Protein AF-A0A8H3R2I7-F1 (afdb_monomer)

pLDDT: mean 84.75, std 11.62, range [50.53, 98.56]

Solvent-accessible surface area (backbone atoms only — not comparable to full-atom values): 13890 Å² total; per-residue (Å²): 136,68,70,74,56,56,56,55,50,50,52,53,50,50,54,52,49,50,50,52,50,50,54,47,52,52,45,55,50,50,50,53,51,50,53,49,53,53,49,52,50,53,53,50,53,51,52,53,52,50,52,53,52,52,56,50,50,55,50,50,52,55,47,51,57,49,48,55,51,52,54,51,53,51,52,52,51,51,51,52,52,52,50,52,52,52,53,51,51,54,51,51,53,52,49,54,50,53,53,51,55,49,55,51,52,54,51,52,51,53,51,54,53,50,54,52,51,53,53,50,50,53,51,51,50,52,51,48,54,51,52,52,52,51,50,52,50,49,50,53,50,32,44,59,47,37,37,50,52,54,57,47,24,77,76,62,40,55,70,51,57,50,50,56,48,53,40,62,76,77,46,62,67,68,65,45,33,53,53,44,26,62,75,32,49,94,54,72,43,50,42,70,42,48,42,66,54,54,72,44,61,62,60,94,85,62,75,56,85,73,47,76,72,74,48,67,64,56,51,48,54,46,63,74,69,49,86,65,54,81,89,51,54,78,49,54,66,43,49,54,38,51,48,53,43,49,46,53,61,63,70,74,109

Radius of gyration: 71.9 Å; Cα contacts (8 Å, |Δi|>4): 85; chains: 1; bounding box: 115×46×206 Å

Sequence (253 aa):
MTNNRKERRKQRRKQKNERKSEEKKEREVAESLVDQVRTDIIELQTVIGNQNTEQTNQLFEKIIDKLNRIEEEIKDLKLENNKLRVEYNELKIKYNKLQSDHDELKLDHNVLKLEHNEMKLKFDEMKFVKSEREKEVNRKCRDFVGRFLFKLSRKLNYQVICMLSEEYEYGNRQEVKNKIEAKLGFVKMKAYEFKQISDFRLTSNDYSHDIKNQSAYDALIMIDNMDFPKEMAHLKAPFTKVLKALQIWDTEN

Organism: NCBI:txid94130

Secondary structure (DSSP, 8-state):
--HHHHHHHHHHHHHHHHHHHHHHHHHHHHHHHHHHHHHHHHHHHHHHHHHHHHHHHHHHHHHHHHHHHHHHHHHHHHHHHHHHHHHHHHHHHHHHHHHHHHHHHHHHHHHHHHHHHHHHHHHHHHHHHHHHHHHHHHHHHHHHHHHHHHHHHHHH-HHHHHHHHHHHHHS-HHHHHHHHHHHTGGGT--HHHHHHHHTTPPPTT---GGGG---HHHHHHHHHH----GGGGGGHHHHHHHHHHHHHHHHT-

Foldseek 3Di:
DPPVVVVVVVVVVVVVVVVVVVVVVVVVVVVVVVVVVVVVVVVVVVVVVVVVVVVVVVVVVVVVVVVVVVVVVVVVVVVVVVVVVVVVVVVVVVVVVVVVVVVVVVVVVVVVVVVVVVVVVVVVVVVVVVVVLVVVLLVLLLLLLQLLLVVVCVVQNNVRLVCLLVCCVPHDPPVSQVVVCVSCVVLNDGSVLSNVSSVSDDDPPPNDPVSHDQDLVNLVVCLVPRPDDPVCPVNSVSSVSSSVVRNVVVVVD

Structure (mmCIF, N/CA/C/O backbone):
data_AF-A0A8H3R2I7-F1
#
_entry.id   AF-A0A8H3R2I7-F1
#
loop_
_atom_site.group_PDB
_atom_site.id
_atom_site.type_symbol
_atom_site.label_atom_id
_atom_site.label_alt_id
_atom_site.label_comp_id
_atom_site.label_asym_id
_atom_site.label_entity_id
_atom_site.label_seq_id
_atom_site.pdbx_PDB_ins_code
_atom_site.Cartn_x
_atom_site.Cartn_y
_atom_site.Cartn_z
_atom_site.occupancy
_atom_site.B_iso_or_equiv
_atom_site.auth_seq_id
_atom_site.auth_comp_id
_atom_site.auth_asym_id
_atom_site.auth_atom_id
_atom_site.pdbx_PDB_model_num
ATOM 1 N N . MET A 1 1 ? -60.563 -31.221 148.255 1.00 51.16 1 MET A N 1
ATOM 2 C CA . MET A 1 1 ? -60.079 -31.355 146.852 1.00 51.16 1 MET A CA 1
ATOM 3 C C . MET A 1 1 ? -60.577 -30.258 145.879 1.00 51.16 1 MET A C 1
ATOM 5 O O . MET A 1 1 ? -60.372 -30.377 144.675 1.00 51.16 1 MET A O 1
ATOM 9 N N . THR A 1 2 ? -61.181 -29.153 146.336 1.00 52.09 2 THR A N 1
ATOM 10 C CA . THR A 1 2 ? -61.901 -28.188 145.466 1.00 52.09 2 THR A CA 1
ATOM 11 C C . THR A 1 2 ? -61.157 -26.877 145.156 1.00 52.09 2 THR A C 1
ATOM 13 O O . THR A 1 2 ? -61.433 -26.274 144.120 1.00 52.09 2 THR A O 1
ATOM 16 N N . ASN A 1 3 ? -60.172 -26.460 145.967 1.00 53.25 3 ASN A N 1
ATOM 17 C CA . ASN A 1 3 ? -59.492 -25.158 145.809 1.00 53.25 3 ASN A CA 1
ATOM 18 C C . ASN A 1 3 ? -58.406 -25.146 144.706 1.00 53.25 3 ASN A C 1
ATOM 20 O O . ASN A 1 3 ? -58.313 -24.209 143.918 1.00 53.25 3 ASN A O 1
ATOM 24 N N . ASN A 1 4 ? -57.689 -26.262 144.530 1.00 55.38 4 ASN A N 1
ATOM 25 C CA . ASN A 1 4 ? -56.628 -26.441 143.521 1.00 55.38 4 ASN A CA 1
ATOM 26 C C . ASN A 1 4 ? -57.171 -26.472 142.061 1.00 55.38 4 ASN A C 1
ATOM 28 O O . ASN A 1 4 ? -56.458 -26.238 141.086 1.00 55.38 4 ASN A O 1
ATOM 32 N N . ARG A 1 5 ? -58.482 -26.712 141.878 1.00 56.97 5 ARG A N 1
ATOM 33 C CA . ARG A 1 5 ? -59.148 -26.705 140.556 1.00 56.97 5 ARG A CA 1
ATOM 34 C C . ARG A 1 5 ? -59.467 -25.299 140.035 1.00 56.97 5 ARG A C 1
ATOM 36 O O . ARG A 1 5 ? -59.504 -25.115 138.817 1.00 56.97 5 ARG A O 1
ATOM 43 N N . LYS A 1 6 ? -59.730 -24.318 140.909 1.00 61.34 6 LYS A N 1
ATOM 44 C CA . LYS A 1 6 ? -60.103 -22.950 140.495 1.00 61.34 6 LYS A CA 1
ATOM 45 C C . LYS A 1 6 ? -58.885 -22.129 140.058 1.00 61.34 6 LYS A C 1
ATOM 47 O O . LYS A 1 6 ? -58.970 -21.463 139.027 1.00 61.34 6 LYS A O 1
ATOM 52 N N . GLU A 1 7 ? -57.753 -22.240 140.753 1.00 60.94 7 GLU A N 1
ATOM 53 C CA . GLU A 1 7 ? -56.495 -21.597 140.335 1.00 60.94 7 GLU A CA 1
ATOM 54 C C . GLU A 1 7 ? -55.973 -22.146 139.008 1.00 60.94 7 GLU A C 1
ATOM 56 O O . GLU A 1 7 ? -55.772 -21.375 138.071 1.00 60.94 7 GLU A O 1
ATOM 61 N N . ARG A 1 8 ? -55.895 -23.478 138.857 1.00 63.66 8 ARG A N 1
ATOM 62 C CA . ARG A 1 8 ? -55.512 -24.112 137.582 1.00 63.66 8 ARG A CA 1
ATOM 63 C C . ARG A 1 8 ? -56.402 -23.674 136.416 1.00 63.66 8 ARG A C 1
ATOM 65 O O . ARG A 1 8 ? -55.925 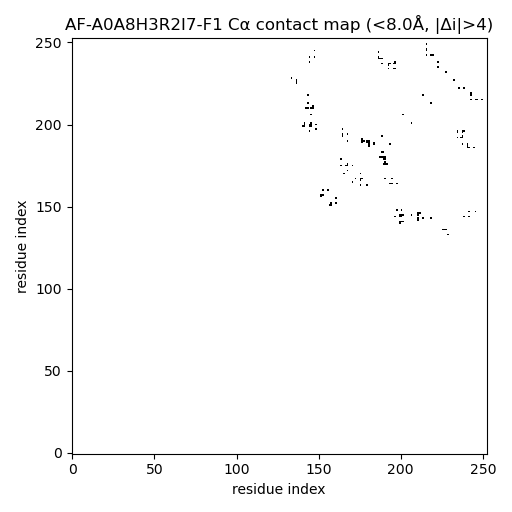-23.546 135.292 1.00 63.66 8 ARG A O 1
ATOM 72 N N . ARG A 1 9 ? -57.695 -23.415 136.656 1.00 67.31 9 ARG A N 1
ATOM 73 C CA . ARG A 1 9 ? -58.616 -22.869 135.640 1.00 67.31 9 ARG A CA 1
ATOM 74 C C . ARG A 1 9 ? -58.320 -21.406 135.296 1.00 67.31 9 ARG A C 1
ATOM 76 O O . ARG A 1 9 ? -58.408 -21.061 134.121 1.00 67.31 9 ARG A O 1
ATOM 83 N N . LYS A 1 10 ? -57.967 -20.557 136.268 1.00 71.50 10 LYS A N 1
ATOM 84 C CA . LYS A 1 10 ? -57.562 -19.160 136.016 1.00 71.50 10 LYS A CA 1
ATOM 85 C C . LYS A 1 10 ? -56.225 -19.081 135.273 1.00 71.50 10 LYS A C 1
ATOM 87 O O . LYS A 1 10 ? -56.151 -18.380 134.271 1.00 71.50 10 LYS A O 1
ATOM 92 N N . GLN A 1 11 ? -55.224 -19.860 135.683 1.00 71.06 11 GLN A N 1
ATOM 93 C CA . GLN A 1 11 ? -53.923 -19.936 135.005 1.00 71.06 11 GLN A CA 1
ATOM 94 C C . GLN A 1 11 ? -54.054 -20.457 133.570 1.00 71.06 11 GLN A C 1
ATOM 96 O O . GLN A 1 11 ? -53.534 -19.837 132.650 1.00 71.06 11 GLN A O 1
ATOM 101 N N . ARG A 1 12 ? -54.853 -21.513 133.344 1.00 71.88 12 ARG A N 1
ATOM 102 C CA . ARG A 1 12 ? -55.164 -22.004 131.988 1.00 71.88 12 ARG A CA 1
ATOM 103 C C . ARG A 1 12 ? -55.886 -20.969 131.128 1.00 71.88 12 ARG A C 1
ATOM 105 O O . ARG A 1 12 ? -55.644 -20.918 129.930 1.00 71.88 12 ARG A O 1
ATOM 112 N N . ARG A 1 13 ? -56.778 -20.157 131.707 1.00 74.12 13 ARG A N 1
ATOM 113 C CA . ARG A 1 13 ? -57.453 -19.065 130.983 1.00 74.12 13 ARG A CA 1
ATOM 114 C C . ARG A 1 13 ? -56.487 -17.935 130.630 1.00 74.12 13 ARG A C 1
ATOM 116 O O . ARG A 1 13 ? -56.559 -17.444 129.513 1.00 74.12 13 ARG A O 1
ATOM 123 N N . LYS A 1 14 ? -55.577 -17.572 131.539 1.00 76.25 14 LYS A N 1
ATOM 124 C CA . LYS A 1 14 ? -54.546 -16.557 131.290 1.00 76.25 14 LYS A CA 1
ATOM 125 C C . LYS A 1 14 ? -53.575 -17.007 130.193 1.00 76.25 14 LYS A C 1
ATOM 127 O O . LYS A 1 14 ? -53.493 -16.326 129.183 1.00 76.25 14 LYS A O 1
ATOM 132 N N . GLN A 1 15 ? -53.012 -18.214 130.302 1.00 74.38 15 GLN A N 1
ATOM 133 C CA . GLN A 1 15 ? -52.174 -18.811 129.249 1.00 74.38 15 GLN A CA 1
ATOM 134 C C . GLN A 1 15 ? -52.909 -18.950 127.912 1.00 74.38 15 GLN A C 1
ATOM 136 O O . GLN A 1 15 ? -52.324 -18.718 126.864 1.00 74.38 15 GLN A O 1
ATOM 141 N N . LYS A 1 16 ? -54.196 -19.325 127.918 1.00 75.62 16 LYS A N 1
ATOM 142 C CA . LYS A 1 16 ? -54.990 -19.418 126.684 1.00 75.62 16 LYS A CA 1
ATOM 143 C C . LYS A 1 16 ? -55.218 -18.046 126.044 1.00 75.62 16 LYS A C 1
ATOM 145 O O . LYS A 1 16 ? -55.265 -17.962 124.825 1.00 75.62 16 LYS A O 1
ATOM 150 N N . ASN A 1 17 ? -55.381 -16.997 126.846 1.00 77.50 17 ASN A N 1
ATOM 151 C CA . ASN A 1 17 ? -55.554 -15.636 126.346 1.00 77.50 17 ASN A CA 1
ATOM 152 C C . ASN A 1 17 ? -54.230 -15.026 125.871 1.00 77.50 17 ASN A C 1
ATOM 154 O O . ASN A 1 17 ? -54.236 -14.357 124.847 1.00 77.50 17 ASN A O 1
ATOM 158 N N . GLU A 1 18 ? -53.117 -15.291 126.560 1.00 76.69 18 GLU A N 1
ATOM 159 C CA . GLU A 1 18 ? -51.765 -14.910 126.125 1.00 76.69 18 GLU A CA 1
ATOM 160 C C . GLU A 1 18 ? -51.414 -15.596 124.804 1.00 76.69 18 GLU A C 1
ATOM 162 O O . GLU A 1 18 ? -51.121 -14.896 123.844 1.00 76.69 18 GLU A O 1
ATOM 167 N N . ARG A 1 19 ? -51.620 -16.918 124.695 1.00 75.38 19 ARG A N 1
ATOM 168 C CA . ARG A 1 19 ? -51.449 -17.654 123.430 1.00 75.38 19 ARG A CA 1
ATOM 169 C C . ARG A 1 19 ? -52.331 -17.118 122.312 1.00 75.38 19 ARG A C 1
ATOM 171 O O . ARG A 1 19 ? -51.855 -16.945 121.209 1.00 75.38 19 ARG A O 1
ATOM 178 N N . LYS A 1 20 ? -53.601 -16.802 122.584 1.00 75.94 20 LYS A N 1
ATOM 179 C CA . LYS A 1 20 ? -54.485 -16.183 121.579 1.00 75.94 20 LYS A CA 1
ATOM 180 C C . LYS A 1 20 ? -54.034 -14.782 121.166 1.00 75.94 20 LYS A C 1
ATOM 182 O O . LYS A 1 20 ? -54.269 -14.382 120.034 1.00 75.94 20 LYS A O 1
ATOM 187 N N . SER A 1 21 ? -53.460 -14.021 122.093 1.00 78.56 21 SER A N 1
ATOM 188 C CA . SER A 1 21 ? -52.890 -12.697 121.837 1.00 78.56 21 SER A CA 1
ATOM 189 C C . SER A 1 21 ? -51.624 -12.811 120.988 1.00 78.56 21 SER A C 1
ATOM 191 O O . SER A 1 21 ? -51.467 -12.057 120.037 1.00 78.56 21 SER A O 1
ATOM 193 N N . GLU A 1 22 ? -50.746 -13.758 121.313 1.00 78.00 22 GLU A N 1
ATOM 194 C CA . GLU A 1 22 ? -49.542 -14.076 120.541 1.00 78.00 22 GLU A CA 1
ATOM 195 C C . GLU A 1 22 ? -49.906 -14.598 119.151 1.00 78.00 22 GLU A C 1
ATOM 197 O O . GLU A 1 22 ? -49.468 -14.008 118.176 1.00 78.00 22 GLU A O 1
ATOM 202 N N . GLU A 1 23 ? -50.818 -15.569 119.039 1.00 78.88 23 GLU A N 1
ATOM 203 C CA . GLU A 1 23 ? -51.345 -16.067 117.760 1.00 78.88 23 GLU A CA 1
ATOM 204 C C . GLU A 1 23 ? -51.973 -14.943 116.923 1.00 78.88 23 GLU A C 1
ATOM 206 O O . GLU A 1 23 ? -51.868 -14.949 115.701 1.00 78.88 23 GLU A O 1
ATOM 211 N N . LYS A 1 24 ? -52.641 -13.968 117.557 1.00 81.94 24 LYS A N 1
ATOM 212 C CA . LYS A 1 24 ? -53.206 -12.816 116.848 1.00 81.94 24 LYS A CA 1
ATOM 213 C C . LYS A 1 24 ? -52.111 -11.875 116.342 1.00 81.94 24 LYS A C 1
ATOM 215 O O . LYS A 1 24 ? -52.191 -11.449 115.199 1.00 81.94 24 LYS A O 1
ATOM 220 N N . LYS A 1 25 ? -51.091 -11.587 117.155 1.00 81.50 25 LYS A N 1
ATOM 221 C CA . LYS A 1 25 ? -49.936 -10.778 116.736 1.00 81.50 25 LYS A CA 1
ATOM 222 C C . LYS A 1 25 ? -49.134 -11.469 115.636 1.00 81.50 25 LYS A C 1
ATOM 224 O O . LYS A 1 25 ? -48.756 -10.819 114.675 1.00 81.50 25 LYS A O 1
ATOM 229 N N . GLU A 1 26 ? -48.913 -12.776 115.745 1.00 78.94 26 GLU A N 1
ATOM 230 C CA . GLU A 1 26 ? -48.262 -13.580 114.708 1.00 78.94 26 GLU A CA 1
ATOM 231 C C . GLU A 1 26 ? -49.074 -13.585 113.412 1.00 78.94 26 GLU A C 1
ATOM 233 O O . GLU A 1 26 ? -48.491 -13.471 112.340 1.00 78.94 26 GLU A O 1
ATOM 238 N N . ARG A 1 27 ? -50.411 -13.647 113.491 1.00 80.31 27 ARG A N 1
ATOM 239 C CA . ARG A 1 27 ? -51.289 -13.497 112.320 1.00 80.31 27 ARG A CA 1
ATOM 240 C C . ARG A 1 27 ? -51.233 -12.102 111.714 1.00 80.31 27 ARG A C 1
ATOM 242 O O . ARG A 1 27 ? -51.120 -12.012 110.505 1.00 80.31 27 ARG A O 1
ATOM 249 N N . GLU A 1 28 ? -51.267 -11.043 112.520 1.00 85.50 28 GLU A N 1
ATOM 250 C CA . GLU A 1 28 ? -51.151 -9.657 112.037 1.00 85.50 28 GLU A CA 1
ATOM 251 C C . GLU A 1 28 ? -49.779 -9.415 111.371 1.00 85.50 28 GLU A C 1
ATOM 253 O O . GLU A 1 28 ? -49.696 -8.771 110.327 1.00 85.50 28 GLU A O 1
ATOM 258 N N . VAL A 1 29 ? -48.701 -9.989 111.919 1.00 87.00 29 VAL A N 1
ATOM 259 C CA . VAL A 1 29 ? -47.364 -9.969 111.299 1.00 87.00 29 VAL A CA 1
ATOM 260 C C . VAL A 1 29 ? -47.340 -10.795 110.011 1.00 87.00 29 VAL A C 1
ATOM 262 O O . VAL A 1 29 ? -46.777 -10.343 109.019 1.00 87.00 29 VAL A O 1
ATOM 265 N N . ALA A 1 30 ? -47.960 -11.977 109.993 1.00 80.38 30 ALA A N 1
ATOM 266 C CA . ALA A 1 30 ? -48.043 -12.813 108.798 1.00 80.38 30 ALA A CA 1
ATOM 267 C C . ALA A 1 30 ? -48.873 -12.156 107.684 1.00 80.38 30 ALA A C 1
ATOM 269 O O . ALA A 1 30 ? -48.472 -12.214 106.528 1.00 80.38 30 ALA A O 1
ATOM 270 N N . GLU A 1 31 ? -49.988 -11.503 108.015 1.00 86.38 31 GLU A N 1
ATOM 271 C CA . GLU A 1 31 ? -50.813 -10.737 107.073 1.00 86.38 31 GLU A CA 1
ATOM 272 C C . GLU A 1 31 ? -50.034 -9.546 106.506 1.00 86.38 31 GLU A C 1
ATOM 274 O O . GLU A 1 31 ? -49.969 -9.395 105.291 1.00 86.38 31 GLU A O 1
ATOM 279 N N . SER A 1 32 ? -49.341 -8.783 107.358 1.00 90.50 32 SER A N 1
ATOM 280 C CA . SER A 1 32 ? -48.457 -7.690 106.926 1.00 90.50 32 SER A CA 1
ATOM 281 C C . SER A 1 32 ? -47.340 -8.172 105.990 1.00 90.50 32 SER A C 1
ATOM 283 O O . SER A 1 32 ? -47.079 -7.560 104.956 1.00 90.50 32 SER A O 1
ATOM 285 N N . LEU A 1 33 ? -46.720 -9.319 106.293 1.00 89.62 33 LEU A N 1
ATOM 286 C CA . LEU A 1 33 ? -45.716 -9.934 105.420 1.00 89.62 33 LEU A CA 1
ATOM 287 C C . LEU A 1 33 ? -46.311 -10.397 104.084 1.00 89.62 33 LEU A C 1
ATOM 289 O O . LEU A 1 33 ? -45.669 -10.242 103.049 1.00 89.62 33 LEU A O 1
ATOM 293 N N . VAL A 1 34 ? -47.524 -10.955 104.083 1.00 88.94 34 VAL A N 1
ATOM 294 C CA . VAL A 1 34 ? -48.219 -11.368 102.854 1.00 88.94 34 VAL A CA 1
ATOM 295 C C . VAL A 1 34 ? -48.581 -10.158 101.994 1.00 88.94 34 VAL A C 1
ATOM 297 O O . VAL A 1 34 ? -48.392 -10.209 100.778 1.00 88.94 34 VAL A O 1
ATOM 300 N N . ASP A 1 35 ? -49.046 -9.068 102.602 1.00 89.25 35 ASP A N 1
ATOM 301 C CA . ASP A 1 35 ? -49.346 -7.820 101.897 1.00 89.25 35 ASP A CA 1
ATOM 302 C C . ASP A 1 35 ? -48.078 -7.182 101.319 1.00 89.25 35 ASP A C 1
ATOM 304 O O . ASP A 1 35 ? -48.089 -6.725 100.171 1.00 89.25 35 ASP A O 1
ATOM 308 N N . GLN A 1 36 ? -46.961 -7.234 102.052 1.00 91.81 36 GLN A N 1
ATOM 309 C CA . GLN A 1 36 ? -45.661 -6.795 101.546 1.00 91.81 36 GLN A CA 1
ATOM 310 C C . GLN A 1 36 ? -45.225 -7.636 100.340 1.00 91.81 36 GLN A C 1
ATOM 312 O O . GLN A 1 36 ? -44.953 -7.083 99.280 1.00 91.81 36 GLN A O 1
ATOM 317 N N . VAL A 1 37 ? -45.259 -8.969 100.446 1.00 89.62 37 VAL A N 1
ATOM 318 C CA . VAL A 1 37 ? -44.899 -9.872 99.337 1.00 89.62 37 VAL A CA 1
ATOM 319 C C . VAL A 1 37 ? -45.798 -9.650 98.121 1.00 89.62 37 VAL A C 1
ATOM 321 O O . VAL A 1 37 ? -45.330 -9.670 96.985 1.00 89.62 37 VAL A O 1
ATOM 324 N N . ARG A 1 38 ? -47.098 -9.424 98.331 1.00 91.94 38 ARG A N 1
ATOM 325 C CA . ARG A 1 38 ? -48.033 -9.130 97.242 1.00 91.94 38 ARG A CA 1
ATOM 326 C C . ARG A 1 38 ? -47.688 -7.816 96.546 1.00 91.94 38 ARG A C 1
ATOM 328 O O . ARG A 1 38 ? -47.769 -7.753 95.321 1.00 91.94 38 ARG A O 1
ATOM 335 N N . THR A 1 39 ? -47.308 -6.801 97.317 1.00 92.44 39 THR A N 1
ATOM 336 C CA . THR A 1 39 ? -46.869 -5.503 96.793 1.00 92.44 39 THR A CA 1
ATOM 337 C C . THR A 1 39 ? -45.583 -5.664 95.981 1.00 92.44 39 THR A C 1
ATOM 339 O O . THR A 1 39 ? -45.562 -5.282 94.812 1.00 92.44 39 THR A O 1
ATOM 342 N N . ASP A 1 40 ? -44.582 -6.360 96.526 1.00 92.00 40 ASP A N 1
ATOM 343 C CA . ASP A 1 40 ? -43.311 -6.638 95.847 1.00 92.00 40 ASP A CA 1
ATOM 344 C C . ASP A 1 40 ? -43.525 -7.406 94.526 1.00 92.00 40 ASP A C 1
ATOM 346 O O . ASP A 1 40 ? -42.902 -7.101 93.509 1.00 92.00 40 ASP A O 1
ATOM 350 N N . ILE A 1 41 ? -44.448 -8.380 94.495 1.00 90.38 41 ILE A N 1
ATOM 351 C CA . ILE A 1 41 ? -44.797 -9.124 93.272 1.00 90.38 41 ILE A CA 1
ATOM 352 C C . ILE A 1 41 ? -45.375 -8.195 92.198 1.00 90.38 41 ILE A C 1
ATOM 354 O O . ILE A 1 41 ? -45.014 -8.323 91.028 1.00 90.38 41 ILE A O 1
ATOM 358 N N . ILE A 1 42 ? -46.267 -7.274 92.571 1.00 91.06 42 ILE A N 1
ATOM 359 C CA . ILE A 1 42 ? -46.886 -6.333 91.626 1.00 91.06 42 ILE A CA 1
ATOM 360 C C . ILE A 1 42 ? -45.836 -5.365 91.069 1.00 91.06 42 ILE A C 1
ATOM 362 O O . ILE A 1 42 ? -45.800 -5.118 89.859 1.00 91.06 42 ILE A O 1
ATOM 366 N N . GLU A 1 43 ? -44.951 -4.847 91.921 1.00 92.19 43 GLU A N 1
ATOM 367 C CA . GLU A 1 43 ? -43.852 -3.976 91.497 1.00 92.19 43 GLU A CA 1
ATOM 368 C C . GLU A 1 43 ? -42.906 -4.704 90.535 1.00 92.19 43 GLU A C 1
ATOM 370 O O . GLU A 1 43 ? -42.622 -4.193 89.449 1.00 92.19 43 GLU A 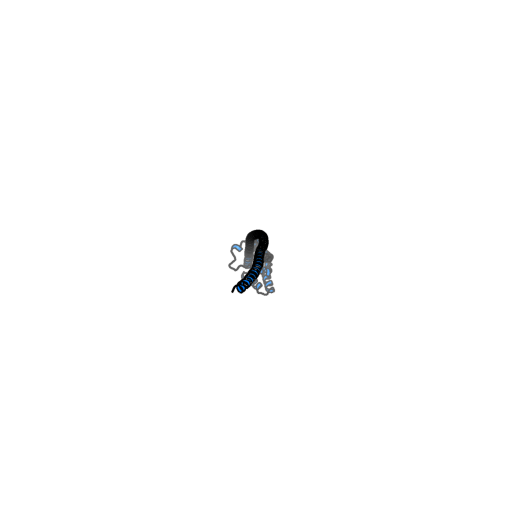O 1
ATOM 375 N N . LEU A 1 44 ? -42.504 -5.938 90.858 1.00 89.00 44 LEU A N 1
ATOM 376 C CA . LEU A 1 44 ? -41.661 -6.764 89.988 1.00 89.00 44 LEU A CA 1
ATOM 377 C C . LEU A 1 44 ? -42.325 -7.057 88.640 1.00 89.00 44 LEU A C 1
ATOM 379 O O . LEU A 1 44 ? -41.676 -6.937 87.602 1.00 89.00 44 LEU A O 1
ATOM 383 N N . GLN A 1 45 ? -43.616 -7.402 88.629 1.00 87.75 45 GLN A 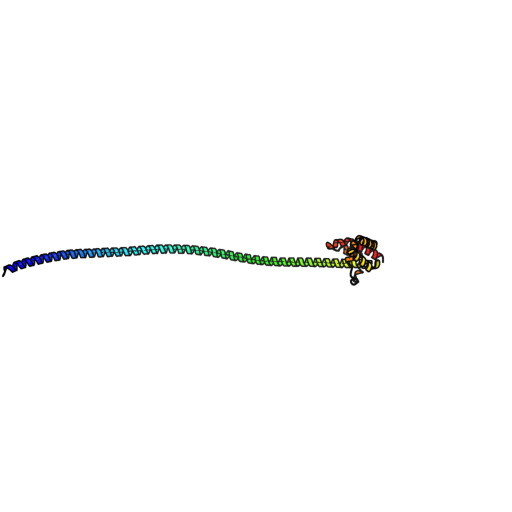N 1
ATOM 384 C CA . GLN A 1 45 ? -44.367 -7.617 87.388 1.00 87.75 45 GLN A CA 1
ATOM 385 C C . GLN A 1 45 ? -44.377 -6.362 86.508 1.00 87.75 45 GLN A C 1
ATOM 387 O O . GLN A 1 45 ? -44.196 -6.457 85.292 1.00 87.75 45 GLN A O 1
ATOM 392 N N . THR A 1 46 ? -44.532 -5.189 87.121 1.00 88.75 46 THR A N 1
ATOM 393 C CA . THR A 1 46 ? -44.537 -3.900 86.419 1.00 88.75 46 THR A CA 1
ATOM 394 C C . THR A 1 46 ? -43.154 -3.567 85.852 1.00 88.75 46 THR A C 1
ATOM 396 O O . THR A 1 46 ? -43.038 -3.198 84.683 1.00 88.75 46 THR A O 1
ATOM 399 N N . VAL A 1 47 ? -42.089 -3.757 86.641 1.00 91.00 47 VAL A N 1
ATOM 400 C CA . VAL A 1 47 ? -40.698 -3.540 86.208 1.00 91.00 47 VAL A CA 1
ATOM 401 C C . VAL A 1 47 ? -40.327 -4.465 85.047 1.00 91.00 47 VAL A C 1
ATOM 403 O O . VAL A 1 47 ? -39.789 -3.988 84.049 1.00 91.00 47 VAL A O 1
ATOM 406 N N . ILE A 1 48 ? -40.664 -5.757 85.133 1.00 86.56 48 ILE A N 1
ATOM 407 C CA . ILE A 1 48 ? -40.400 -6.739 84.067 1.00 86.56 48 ILE A CA 1
ATOM 408 C C . ILE A 1 48 ? -41.153 -6.365 82.783 1.00 86.56 48 ILE A C 1
ATOM 410 O O . ILE A 1 48 ? -40.574 -6.402 81.696 1.00 86.56 48 ILE A O 1
ATOM 414 N N . GLY A 1 49 ? -42.430 -5.981 82.893 1.00 86.75 49 GLY A N 1
ATOM 415 C CA . GLY A 1 49 ? -43.228 -5.531 81.751 1.00 86.75 49 GLY A CA 1
ATOM 416 C C . GLY A 1 49 ? -42.594 -4.332 81.043 1.00 86.75 49 GLY A C 1
ATOM 417 O O . GLY A 1 49 ? -42.377 -4.373 79.831 1.00 86.75 49 GLY A O 1
ATOM 418 N N . ASN A 1 50 ? -42.213 -3.309 81.810 1.00 87.75 50 ASN A N 1
ATOM 419 C CA . ASN A 1 50 ? -41.592 -2.098 81.277 1.00 87.75 50 ASN A CA 1
ATOM 420 C C . ASN A 1 50 ? -40.220 -2.380 80.641 1.00 87.75 50 ASN A C 1
ATOM 422 O O . ASN A 1 50 ? -39.977 -1.957 79.510 1.00 87.75 50 ASN A O 1
ATOM 426 N N . GLN A 1 51 ? -39.354 -3.157 81.302 1.00 89.19 51 GLN A N 1
ATOM 427 C CA . GLN A 1 51 ? -38.041 -3.531 80.759 1.00 89.19 51 GLN A CA 1
ATOM 428 C C . GLN A 1 51 ? -38.159 -4.285 79.431 1.00 89.19 51 GLN A C 1
ATOM 430 O O . GLN A 1 51 ? -37.428 -3.979 78.487 1.00 89.19 51 GLN A O 1
ATOM 435 N N . ASN A 1 52 ? -39.105 -5.223 79.326 1.00 86.88 52 ASN A N 1
ATOM 436 C CA . ASN A 1 52 ? -39.355 -5.937 78.077 1.00 86.88 52 ASN A CA 1
ATOM 437 C C . ASN A 1 52 ? -39.788 -4.970 76.965 1.00 86.88 52 ASN A C 1
ATOM 439 O O . ASN A 1 52 ? -39.247 -5.035 75.861 1.00 86.88 52 ASN A O 1
ATOM 443 N N . THR A 1 53 ? -40.710 -4.038 77.235 1.00 88.12 53 THR A N 1
ATOM 444 C CA . THR A 1 53 ? -41.136 -3.054 76.220 1.00 88.12 53 THR A CA 1
ATOM 445 C C . THR A 1 53 ? -39.997 -2.142 75.768 1.00 88.12 53 THR A C 1
ATOM 447 O O . THR A 1 53 ? -39.843 -1.903 74.572 1.00 88.12 53 THR A O 1
ATOM 450 N N . GLU A 1 54 ? -39.149 -1.693 76.694 1.00 91.88 54 GLU A N 1
ATOM 451 C CA . GLU A 1 54 ? -38.037 -0.795 76.392 1.00 91.88 54 GLU A CA 1
ATOM 452 C C . GLU A 1 54 ? -36.968 -1.489 75.539 1.00 91.88 54 GLU A C 1
ATOM 454 O O . GLU A 1 54 ? -36.551 -0.950 74.513 1.00 91.88 54 GLU A O 1
ATOM 459 N N . GLN A 1 55 ? -36.589 -2.722 75.890 1.00 90.44 55 GLN A N 1
ATOM 460 C CA . GLN A 1 55 ? -35.661 -3.528 75.091 1.00 90.44 55 GLN A CA 1
ATOM 461 C C . GLN A 1 55 ? -36.202 -3.796 73.683 1.00 90.44 55 GLN A C 1
ATOM 463 O O . GLN A 1 55 ? -35.455 -3.723 72.704 1.00 90.44 55 GLN A O 1
ATOM 468 N N . THR A 1 56 ? -37.503 -4.077 73.573 1.00 86.56 56 THR A N 1
ATOM 469 C CA . THR A 1 56 ? -38.149 -4.342 72.282 1.00 86.56 56 THR A CA 1
ATOM 470 C C . THR A 1 56 ? -38.147 -3.087 71.406 1.00 86.56 56 THR A C 1
ATOM 472 O O . THR A 1 56 ? -37.745 -3.155 70.245 1.00 86.56 56 THR A O 1
ATOM 475 N N . ASN A 1 57 ? -38.497 -1.925 71.967 1.00 90.50 57 ASN A N 1
ATOM 476 C CA . ASN A 1 57 ? -38.467 -0.644 71.257 1.00 90.50 57 ASN A CA 1
ATOM 477 C C . ASN A 1 57 ? -37.042 -0.264 70.825 1.00 90.50 57 ASN A C 1
ATOM 479 O O . ASN A 1 57 ? -36.829 0.101 69.673 1.00 90.50 57 ASN A O 1
ATOM 483 N N . GLN A 1 58 ? -36.041 -0.441 71.696 1.00 93.12 58 GLN A N 1
ATOM 484 C CA . GLN A 1 58 ? -34.635 -0.213 71.343 1.00 93.12 58 GLN A CA 1
ATOM 485 C C . GLN A 1 58 ? -34.165 -1.106 70.183 1.00 93.12 58 GLN A C 1
ATOM 487 O O . GLN A 1 58 ? -33.351 -0.680 69.361 1.00 93.12 58 GLN A O 1
ATOM 492 N N . LEU A 1 59 ? -34.641 -2.355 70.113 1.00 93.00 59 LEU A N 1
ATOM 493 C CA . LEU A 1 59 ? -34.331 -3.253 69.002 1.00 93.00 59 LEU A CA 1
ATOM 494 C C . LEU A 1 59 ? -35.020 -2.804 67.706 1.00 93.00 59 LEU A C 1
ATOM 496 O O . LEU A 1 59 ? -34.376 -2.817 66.657 1.00 93.00 59 LEU A O 1
ATOM 500 N N . PHE A 1 60 ? -36.286 -2.378 67.776 1.00 90.69 60 PHE A N 1
ATOM 501 C CA . PHE A 1 60 ? -37.022 -1.842 66.628 1.00 90.69 60 PHE A CA 1
ATOM 502 C C . PHE A 1 60 ? -36.348 -0.605 66.036 1.00 90.69 60 PHE A C 1
ATOM 504 O O . PHE A 1 60 ? -36.102 -0.588 64.832 1.00 90.69 60 PHE A O 1
ATOM 511 N N . GLU A 1 61 ? -35.961 0.366 66.865 1.00 92.94 61 GLU A N 1
ATOM 512 C CA . GLU A 1 61 ? -35.248 1.567 66.403 1.00 92.94 61 GLU A CA 1
ATOM 513 C C . GLU A 1 61 ? -33.939 1.200 65.688 1.00 92.94 61 GLU A C 1
ATOM 515 O O . GLU A 1 61 ? -33.686 1.636 64.566 1.00 92.94 61 GLU A O 1
ATOM 520 N N . LYS A 1 62 ? -33.148 0.277 66.258 1.00 95.25 62 LYS A N 1
ATOM 521 C CA . LYS A 1 62 ? -31.921 -0.222 65.608 1.00 95.25 62 LYS A CA 1
ATOM 522 C C . LYS A 1 62 ? -32.185 -0.908 64.266 1.00 95.25 62 LYS A C 1
ATOM 524 O O . LYS A 1 62 ? -31.322 -0.869 63.388 1.00 95.25 62 LYS A O 1
ATOM 529 N N . ILE A 1 63 ? -33.313 -1.603 64.117 1.00 93.56 63 ILE A N 1
ATOM 530 C CA . ILE A 1 63 ? -33.697 -2.248 62.855 1.00 93.56 63 ILE A CA 1
ATOM 531 C C . ILE A 1 63 ? -34.102 -1.189 61.829 1.00 93.56 63 ILE A C 1
ATOM 533 O O . ILE A 1 63 ? -33.632 -1.260 60.695 1.00 93.56 63 ILE A O 1
ATOM 537 N N . ILE A 1 64 ? -34.910 -0.204 62.222 1.00 92.94 64 ILE A N 1
ATOM 538 C CA . ILE A 1 64 ? -35.339 0.900 61.354 1.00 92.94 64 ILE A CA 1
ATOM 539 C C . ILE A 1 64 ? -34.122 1.685 60.855 1.00 92.94 64 ILE A C 1
ATOM 541 O O . ILE A 1 64 ? -33.981 1.890 59.651 1.00 92.94 64 ILE A O 1
ATOM 545 N N . ASP A 1 65 ? -33.181 2.018 61.739 1.00 93.56 65 ASP A N 1
ATOM 546 C CA . ASP A 1 65 ? -31.932 2.687 61.365 1.00 93.56 65 ASP A CA 1
ATOM 547 C C . ASP A 1 65 ? -31.124 1.889 60.335 1.00 93.56 65 ASP A C 1
ATOM 549 O O . ASP A 1 65 ? -30.563 2.457 59.395 1.00 93.56 65 ASP A O 1
ATOM 553 N N . LYS A 1 66 ? -31.050 0.561 60.492 1.00 94.06 66 LYS A N 1
ATOM 554 C CA . LYS A 1 66 ? -30.373 -0.311 59.522 1.00 94.06 66 LYS A CA 1
ATOM 555 C C . LYS A 1 66 ? -31.114 -0.367 58.190 1.00 94.06 66 LYS A C 1
ATOM 557 O O . LYS A 1 66 ? -30.457 -0.331 57.156 1.00 94.06 66 LYS A O 1
ATOM 562 N N . LEU A 1 67 ? -32.443 -0.451 58.206 1.00 91.50 67 LEU A N 1
ATOM 563 C CA . LEU A 1 67 ? -33.258 -0.458 56.990 1.00 91.50 67 LEU A CA 1
ATOM 564 C C . LEU A 1 67 ? -33.082 0.841 56.206 1.00 91.50 67 LEU A C 1
ATOM 566 O O . LEU A 1 67 ? -32.782 0.784 55.019 1.00 91.50 67 LEU A O 1
ATOM 570 N N . ASN A 1 68 ? -33.145 1.989 56.881 1.00 91.44 68 ASN A N 1
ATOM 571 C CA . ASN A 1 68 ? -32.932 3.293 56.256 1.00 91.44 68 ASN A CA 1
ATOM 572 C C . ASN A 1 68 ? -31.539 3.394 55.611 1.00 91.44 68 ASN A C 1
ATOM 574 O O . ASN A 1 68 ? -31.410 3.876 54.488 1.00 91.44 68 ASN A O 1
ATOM 578 N N . ARG A 1 69 ? -30.489 2.887 56.278 1.00 93.75 69 ARG A N 1
ATOM 579 C CA . ARG A 1 69 ? -29.132 2.833 55.698 1.00 93.75 69 ARG A CA 1
ATOM 580 C C . ARG A 1 69 ? -29.072 1.956 54.448 1.00 93.75 69 ARG A C 1
ATOM 582 O O . ARG A 1 69 ? -28.508 2.380 53.447 1.00 93.75 69 ARG A O 1
ATOM 589 N N . ILE A 1 70 ? -29.676 0.767 54.494 1.00 93.38 70 ILE A N 1
ATOM 590 C CA . ILE A 1 70 ? -29.732 -0.151 53.346 1.00 93.38 70 ILE A CA 1
ATOM 591 C C . ILE A 1 70 ? -30.492 0.487 52.174 1.00 93.38 70 ILE A C 1
ATOM 593 O O . ILE A 1 70 ? -30.087 0.339 51.023 1.00 93.38 70 ILE A O 1
ATOM 597 N N . GLU A 1 71 ? -31.585 1.203 52.437 1.00 91.31 71 GLU A N 1
ATOM 598 C CA . GLU A 1 71 ? -32.345 1.891 51.392 1.00 91.31 71 GLU A CA 1
ATOM 599 C C . GLU A 1 71 ? -31.525 2.979 50.690 1.00 91.31 71 GLU A C 1
ATOM 601 O O . GLU A 1 71 ? -31.584 3.075 49.460 1.00 91.31 71 GLU A O 1
ATOM 606 N N . GLU A 1 72 ? -30.743 3.762 51.437 1.00 94.25 72 GLU A N 1
ATOM 607 C CA . GLU A 1 72 ? -29.829 4.751 50.855 1.00 94.25 72 GLU A CA 1
ATOM 608 C C . GLU A 1 72 ? -28.702 4.081 50.054 1.00 94.25 72 GLU A C 1
ATOM 610 O O . GLU A 1 72 ? -28.487 4.441 48.896 1.00 94.25 72 GLU A O 1
ATOM 615 N N . GLU A 1 73 ? -28.076 3.020 50.577 1.00 95.62 73 GLU A N 1
ATOM 616 C CA . GLU A 1 73 ? -27.068 2.244 49.834 1.00 95.62 73 GLU A CA 1
ATOM 617 C C . GLU A 1 73 ? -27.626 1.688 48.510 1.00 95.62 73 GLU A C 1
ATOM 619 O O . GLU A 1 73 ? -26.967 1.738 47.470 1.00 95.62 73 GLU A O 1
ATOM 624 N N . ILE A 1 74 ? -28.873 1.202 48.503 1.00 92.75 74 ILE A N 1
ATOM 625 C CA . ILE A 1 74 ? -29.538 0.725 47.281 1.00 92.75 74 ILE A CA 1
ATOM 626 C C . ILE A 1 74 ? -29.753 1.866 46.277 1.00 92.75 74 ILE A C 1
ATOM 628 O O . ILE A 1 74 ? -29.634 1.641 45.065 1.00 92.75 74 ILE A O 1
ATOM 632 N N . LYS A 1 75 ? -30.107 3.074 46.733 1.00 94.75 75 LYS A N 1
ATOM 633 C CA . LYS A 1 75 ? -30.259 4.243 45.849 1.00 94.75 75 LYS A CA 1
ATOM 634 C C . LYS A 1 75 ? -28.921 4.626 45.224 1.00 94.75 75 LYS A C 1
ATOM 636 O O . LYS A 1 75 ? -28.873 4.822 44.006 1.00 94.75 75 LYS A O 1
ATOM 641 N N . ASP A 1 76 ? -27.857 4.650 46.019 1.00 96.88 76 ASP A N 1
ATOM 642 C CA . ASP A 1 76 ? -26.506 4.963 45.553 1.00 96.88 76 ASP A CA 1
ATOM 643 C C . ASP A 1 76 ? -26.014 3.935 44.527 1.00 96.88 76 ASP A C 1
ATOM 645 O O . ASP A 1 76 ? -25.609 4.307 43.422 1.00 96.88 76 ASP A O 1
ATOM 649 N N . LEU A 1 77 ? -26.180 2.638 44.812 1.00 96.94 77 LEU A N 1
ATOM 650 C CA . LEU A 1 77 ? -25.834 1.560 43.878 1.00 96.94 77 LEU A CA 1
ATOM 651 C C . LEU A 1 77 ? -26.620 1.650 42.562 1.00 96.94 77 LEU A C 1
ATOM 653 O O . LEU A 1 77 ? -26.075 1.401 41.485 1.00 96.94 77 LEU A O 1
ATOM 657 N N . LYS A 1 78 ? -27.905 2.025 42.607 1.00 95.81 78 LYS A N 1
ATOM 658 C CA . LYS A 1 78 ? -28.706 2.249 41.390 1.00 95.81 78 LYS A CA 1
ATOM 659 C C . LYS A 1 78 ? -28.178 3.425 40.572 1.00 95.81 78 LYS A C 1
ATOM 661 O O . LYS A 1 78 ? -28.156 3.343 39.341 1.00 95.81 78 LYS A O 1
ATOM 666 N N . LEU A 1 79 ? -27.779 4.513 41.229 1.00 97.31 79 LEU A N 1
ATOM 667 C CA . LEU A 1 79 ? -27.207 5.676 40.557 1.00 97.31 79 LEU A CA 1
ATOM 668 C C . LEU A 1 79 ? -25.874 5.319 39.889 1.00 97.31 79 LEU A C 1
ATOM 670 O O . LEU A 1 79 ? -25.669 5.656 38.723 1.00 97.31 79 LEU A O 1
ATOM 674 N N . GLU A 1 80 ? -25.001 4.606 40.596 1.00 98.19 80 GLU A N 1
ATOM 675 C CA . GLU A 1 80 ? -23.713 4.145 40.076 1.00 98.19 80 GLU A CA 1
ATOM 676 C C . GLU A 1 80 ? -23.885 3.195 38.883 1.00 98.19 80 GLU A C 1
ATOM 678 O O . GLU A 1 80 ? -23.278 3.399 37.833 1.00 98.19 80 GLU A O 1
ATOM 683 N N . ASN A 1 81 ? -24.801 2.230 38.976 1.00 97.38 81 ASN A N 1
ATOM 684 C CA . ASN A 1 81 ? -25.092 1.309 37.877 1.00 97.38 81 ASN A CA 1
ATOM 685 C C . ASN A 1 81 ? -25.622 2.046 36.629 1.00 97.38 81 ASN A C 1
ATOM 687 O O . ASN A 1 81 ? -25.231 1.754 35.498 1.00 97.38 81 ASN A O 1
ATOM 691 N N . ASN A 1 82 ? -26.462 3.070 36.815 1.00 97.81 82 ASN A N 1
ATOM 692 C CA . ASN A 1 82 ? -26.902 3.914 35.704 1.00 97.81 82 ASN A CA 1
ATOM 693 C C . ASN A 1 82 ? -25.739 4.685 35.058 1.00 97.81 82 ASN A C 1
ATOM 695 O O . ASN A 1 82 ? -25.696 4.758 33.829 1.00 97.81 82 ASN A O 1
ATOM 699 N N . LYS A 1 83 ? -24.797 5.219 35.850 1.00 98.25 83 LYS A N 1
ATOM 700 C CA . LYS A 1 83 ? -23.589 5.884 35.326 1.00 98.25 83 LYS A CA 1
ATOM 701 C C . LYS A 1 83 ? -22.730 4.914 34.516 1.00 98.25 83 LYS A C 1
ATOM 703 O O . LYS A 1 83 ? -22.437 5.198 33.358 1.00 98.25 83 LYS A O 1
ATOM 708 N N . LEU A 1 84 ? -22.446 3.730 35.061 1.00 98.44 84 LEU A N 1
ATOM 709 C CA . LEU A 1 84 ? -21.692 2.682 34.364 1.00 98.44 84 LEU A CA 1
ATOM 710 C C . LEU A 1 84 ? -22.361 2.262 33.048 1.00 98.44 84 LEU A C 1
ATOM 712 O O . LEU A 1 84 ? -21.685 2.040 32.045 1.00 98.44 84 LEU A O 1
ATOM 716 N N . ARG A 1 85 ? -23.699 2.200 33.007 1.00 98.25 85 ARG A N 1
ATOM 717 C CA . ARG A 1 85 ? -24.436 1.895 31.770 1.00 98.25 85 ARG A CA 1
ATOM 718 C C . ARG A 1 85 ? -24.252 2.975 30.701 1.00 98.25 85 ARG A C 1
ATOM 720 O O . ARG A 1 85 ? -24.167 2.645 29.518 1.00 98.25 85 ARG A O 1
ATOM 727 N N . VAL A 1 86 ? -24.214 4.248 31.095 1.00 98.44 86 VAL A N 1
ATOM 728 C CA . VAL A 1 86 ? -23.947 5.362 30.172 1.00 98.44 86 VAL A CA 1
ATOM 729 C C . VAL A 1 86 ? -22.517 5.273 29.642 1.00 98.44 86 VAL A C 1
ATOM 731 O O . VAL A 1 86 ? -22.336 5.250 28.426 1.00 98.44 86 VAL A O 1
ATOM 734 N N . GLU A 1 87 ? -21.529 5.107 30.522 1.00 98.44 87 GLU A N 1
ATOM 735 C CA . GLU A 1 87 ? -20.116 4.968 30.139 1.00 98.44 87 GLU A CA 1
ATOM 736 C C . GLU A 1 87 ? -19.885 3.785 29.188 1.00 98.44 87 GLU A C 1
ATOM 738 O O . GLU A 1 87 ? -19.196 3.916 28.175 1.00 98.44 87 GLU A O 1
ATOM 743 N N . TYR A 1 88 ? -20.521 2.641 29.457 1.00 98.44 88 TYR A N 1
ATOM 744 C CA . TYR A 1 88 ? -20.473 1.475 28.576 1.00 98.44 88 TYR A CA 1
ATOM 745 C C . TYR A 1 88 ? -21.007 1.790 27.171 1.00 98.44 88 TYR A C 1
ATOM 747 O O . TYR A 1 88 ? -20.390 1.423 26.168 1.00 98.44 88 TYR A O 1
ATOM 755 N N . ASN A 1 89 ? -22.143 2.486 27.081 1.00 98.38 89 ASN A N 1
ATOM 756 C CA . ASN A 1 89 ? -22.732 2.852 25.794 1.00 98.38 89 ASN A CA 1
ATOM 757 C C . ASN A 1 89 ? -21.846 3.841 25.025 1.00 98.38 89 ASN A C 1
ATOM 759 O O . ASN A 1 89 ? -21.662 3.683 23.818 1.00 98.38 89 ASN A O 1
ATOM 763 N N . GLU A 1 90 ? -21.254 4.820 25.709 1.00 98.50 90 GLU A N 1
ATOM 764 C CA . GLU A 1 90 ? -20.297 5.745 25.097 1.00 98.50 90 GLU A CA 1
ATOM 765 C C . GLU A 1 90 ? -19.055 5.017 24.575 1.00 98.50 90 GLU A C 1
ATOM 767 O O . GLU A 1 90 ? -18.607 5.269 23.453 1.00 98.50 90 GLU A O 1
ATOM 772 N N . LEU A 1 91 ? -18.515 4.077 25.356 1.00 98.50 91 LEU A N 1
ATOM 773 C CA . LEU A 1 91 ? -17.368 3.274 24.946 1.00 98.50 91 LEU A CA 1
ATOM 774 C C . LEU A 1 91 ? -17.700 2.407 23.725 1.00 98.50 91 LEU A C 1
ATOM 776 O O . LEU A 1 91 ? -16.899 2.321 22.795 1.00 98.50 91 LEU A O 1
ATOM 780 N N . LYS A 1 92 ? -18.904 1.829 23.682 1.00 98.50 92 LYS A N 1
ATOM 781 C CA . LYS A 1 92 ? -19.393 1.057 22.535 1.00 98.50 92 LYS A CA 1
ATOM 782 C C . LYS A 1 92 ? -19.494 1.906 21.264 1.00 98.50 92 LYS A C 1
ATOM 784 O O . LYS A 1 92 ? -19.106 1.445 20.194 1.00 98.50 92 LYS A O 1
ATOM 789 N N . ILE A 1 93 ? -19.959 3.153 21.370 1.00 98.44 93 ILE A N 1
ATOM 790 C CA . ILE A 1 93 ? -19.995 4.090 20.235 1.00 98.44 93 ILE A CA 1
ATOM 791 C C . ILE A 1 93 ? -18.574 4.403 19.747 1.00 98.44 93 ILE A C 1
ATOM 793 O O . ILE A 1 93 ? -18.316 4.342 18.545 1.00 98.44 93 ILE A O 1
ATOM 797 N N . LYS A 1 94 ? -17.641 4.688 20.667 1.00 98.56 94 LYS A N 1
ATOM 798 C CA . LYS A 1 94 ? -16.229 4.940 20.326 1.00 98.56 94 LYS A CA 1
ATOM 799 C C . LYS A 1 94 ? -15.592 3.739 19.625 1.00 98.56 94 LYS A C 1
ATOM 801 O O . LYS A 1 94 ? -14.899 3.927 18.631 1.00 98.56 94 LYS A O 1
ATOM 806 N N . TYR A 1 95 ? -15.861 2.527 20.108 1.00 98.50 95 TYR A N 1
ATOM 807 C CA . TYR A 1 95 ? -15.380 1.292 19.489 1.00 98.50 95 TYR A CA 1
ATOM 808 C C . TYR A 1 95 ? -15.894 1.132 18.054 1.00 98.50 95 TYR A C 1
ATOM 810 O O . TYR A 1 95 ? -15.099 0.926 17.142 1.00 98.50 95 TYR A O 1
ATOM 818 N N . ASN A 1 96 ? -17.201 1.301 17.836 1.00 98.31 96 ASN A N 1
ATOM 819 C CA . ASN A 1 96 ? -17.790 1.186 16.500 1.00 98.31 96 ASN A CA 1
ATOM 820 C C . ASN A 1 96 ? -17.209 2.220 15.525 1.00 98.31 96 ASN A C 1
ATOM 822 O O . ASN A 1 96 ? -16.959 1.900 14.366 1.00 98.31 96 ASN A O 1
ATOM 826 N N . LYS A 1 97 ? -16.968 3.452 15.995 1.00 98.50 97 LYS A N 1
ATOM 827 C CA . LYS A 1 97 ? -16.316 4.482 15.183 1.00 98.50 97 LYS A CA 1
ATOM 828 C C . LYS A 1 97 ? -14.891 4.074 14.808 1.00 98.50 97 LYS A C 1
ATOM 830 O O . LYS A 1 97 ? -14.549 4.108 13.635 1.00 98.50 97 LYS A O 1
ATOM 835 N N . LEU A 1 98 ? -14.102 3.618 15.780 1.00 98.50 98 LEU A N 1
ATOM 836 C CA . LEU A 1 98 ? -12.732 3.170 15.533 1.00 98.50 98 LEU A CA 1
ATOM 837 C C . LEU A 1 98 ? -12.673 1.991 14.549 1.00 98.50 98 LEU A C 1
ATOM 839 O O . LEU A 1 98 ? -11.753 1.908 13.741 1.00 98.50 98 LEU A O 1
ATOM 843 N N . GLN A 1 99 ? -13.656 1.091 14.600 1.00 98.44 99 GLN A N 1
ATOM 844 C CA . GLN A 1 99 ? -13.777 -0.004 13.642 1.00 98.44 99 GLN A CA 1
ATOM 845 C C . GLN A 1 99 ? -14.060 0.509 12.221 1.00 98.44 99 GLN A C 1
ATOM 847 O O . GLN A 1 99 ? -13.417 0.054 11.281 1.00 98.44 99 GLN A O 1
ATOM 852 N N . SER A 1 100 ? -14.959 1.487 12.072 1.00 98.12 100 SER A N 1
ATOM 853 C CA . SER A 1 100 ? -15.225 2.129 10.779 1.00 98.12 100 SER A CA 1
ATOM 854 C C . SER A 1 100 ? -13.979 2.822 10.220 1.00 98.12 100 SER A C 1
ATOM 856 O O . SER A 1 100 ? -13.642 2.617 9.057 1.00 98.12 100 SER A O 1
ATOM 858 N N . ASP A 1 101 ? -13.268 3.586 11.055 1.00 98.44 101 ASP A N 1
ATOM 859 C CA . ASP A 1 101 ? -12.035 4.280 10.664 1.00 98.44 101 ASP A CA 1
ATOM 860 C C . ASP A 1 101 ? -10.948 3.269 10.228 1.00 98.44 101 ASP A C 1
ATOM 862 O O . ASP A 1 101 ? -10.190 3.508 9.287 1.00 98.44 101 ASP A O 1
ATOM 866 N N . HIS A 1 102 ? -10.876 2.103 10.886 1.00 98.25 102 HIS A N 1
ATOM 867 C CA . HIS A 1 102 ? -9.959 1.025 10.506 1.00 98.25 102 HIS A CA 1
ATOM 868 C C . HIS A 1 102 ? -10.283 0.430 9.129 1.00 98.25 102 HIS A C 1
ATOM 870 O O . HIS A 1 102 ? -9.369 0.180 8.337 1.00 98.25 102 HIS A O 1
ATOM 876 N N . ASP A 1 103 ? -11.563 0.195 8.842 1.00 98.31 103 ASP A N 1
ATOM 877 C CA . ASP A 1 103 ? -12.000 -0.355 7.559 1.00 98.31 103 ASP A CA 1
ATOM 878 C C . ASP A 1 103 ? -11.750 0.633 6.406 1.00 98.31 103 ASP A C 1
ATOM 880 O O . ASP A 1 103 ? -11.297 0.219 5.335 1.00 98.31 103 ASP A O 1
ATOM 884 N N . GLU A 1 104 ? -11.953 1.933 6.638 1.00 98.38 104 GLU A N 1
ATOM 885 C CA . GLU A 1 104 ? -11.619 2.998 5.682 1.00 98.38 104 GLU A CA 1
ATOM 886 C C . GLU A 1 104 ? -10.110 3.042 5.403 1.00 98.38 104 GLU A C 1
ATOM 888 O O . GLU A 1 104 ? -9.685 2.936 4.251 1.00 98.38 104 GLU A O 1
ATOM 893 N N . LEU A 1 105 ? -9.279 3.043 6.451 1.00 98.31 105 LEU A N 1
ATOM 894 C CA . LEU A 1 105 ? -7.821 3.036 6.297 1.00 98.31 105 LEU A CA 1
ATOM 895 C C . LEU A 1 105 ? -7.316 1.796 5.535 1.00 98.31 105 LEU A C 1
ATOM 897 O O . LEU A 1 105 ? -6.335 1.854 4.787 1.00 98.31 105 LEU A O 1
ATOM 901 N N . LYS A 1 106 ? -7.984 0.652 5.707 1.00 98.25 106 LYS A N 1
ATOM 902 C CA . LYS A 1 106 ? -7.675 -0.579 4.973 1.00 98.25 106 LYS A CA 1
ATOM 903 C C . LYS A 1 106 ? -8.015 -0.461 3.485 1.00 98.25 106 LYS A C 1
ATOM 905 O O . LYS A 1 106 ? -7.278 -1.010 2.661 1.00 98.25 106 LYS A O 1
ATOM 910 N N . LEU A 1 107 ? -9.102 0.225 3.131 1.00 98.06 107 LEU A N 1
ATOM 911 C CA . LEU A 1 107 ? -9.443 0.520 1.737 1.00 98.06 107 LEU A CA 1
ATOM 912 C C . LEU A 1 107 ? -8.405 1.452 1.109 1.00 98.06 107 LEU A C 1
ATOM 914 O O . LEU A 1 107 ? -7.859 1.107 0.059 1.00 98.06 107 LEU A O 1
ATOM 918 N N . ASP A 1 108 ? -8.051 2.541 1.790 1.00 98.25 108 ASP A N 1
ATOM 919 C CA . ASP A 1 108 ? -7.034 3.493 1.328 1.00 98.25 108 ASP A CA 1
ATOM 920 C C . ASP A 1 108 ? -5.686 2.810 1.081 1.00 98.25 108 ASP A C 1
ATOM 922 O O . ASP A 1 108 ? -5.051 3.005 0.041 1.00 98.25 108 ASP A O 1
ATOM 926 N N . HIS A 1 109 ? -5.267 1.925 1.991 1.00 98.25 109 HIS A N 1
ATOM 927 C CA . HIS A 1 109 ? -4.048 1.141 1.813 1.00 98.25 109 HIS A CA 1
ATOM 928 C C . HIS A 1 109 ? -4.073 0.294 0.530 1.00 98.25 109 HIS A C 1
ATOM 930 O O . HIS A 1 109 ? -3.068 0.202 -0.181 1.00 98.25 109 HIS A O 1
ATOM 936 N N . ASN A 1 110 ? -5.213 -0.328 0.215 1.00 98.06 110 ASN A N 1
ATOM 937 C CA . ASN A 1 110 ? -5.352 -1.130 -0.999 1.00 98.06 110 ASN A CA 1
ATOM 938 C C . ASN A 1 110 ? -5.303 -0.266 -2.266 1.00 98.06 110 ASN A C 1
ATOM 940 O O . ASN A 1 110 ? -4.686 -0.685 -3.247 1.00 98.06 110 ASN A O 1
ATOM 944 N N . VAL A 1 111 ? -5.897 0.932 -2.237 1.00 98.31 111 VAL A N 1
ATOM 945 C CA . VAL A 1 111 ? -5.828 1.897 -3.346 1.00 98.31 111 VAL A CA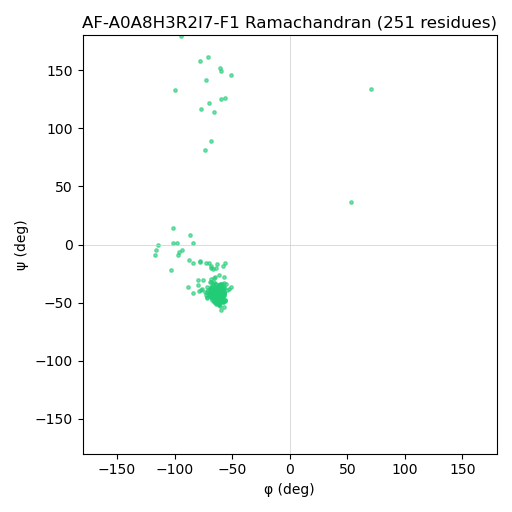 1
ATOM 946 C C . VAL A 1 111 ? -4.381 2.324 -3.590 1.00 98.31 111 VAL A C 1
ATOM 948 O O . VAL A 1 111 ? -3.875 2.141 -4.697 1.00 98.31 111 VAL A O 1
ATOM 951 N N . LEU A 1 112 ? -3.664 2.759 -2.547 1.00 98.25 112 LEU A N 1
ATOM 952 C CA . LEU A 1 112 ? -2.248 3.138 -2.656 1.00 98.25 112 LEU A CA 1
ATOM 953 C C . LEU A 1 112 ? -1.380 1.996 -3.205 1.00 98.25 112 LEU A C 1
ATOM 955 O O . LEU A 1 112 ? -0.447 2.220 -3.980 1.00 98.25 112 LEU A O 1
ATOM 959 N N . LYS A 1 113 ? -1.676 0.751 -2.821 1.00 98.19 113 LYS A N 1
ATOM 960 C CA . LYS A 1 113 ? -0.964 -0.426 -3.330 1.00 98.19 113 LYS A CA 1
ATOM 961 C C . LYS A 1 113 ? -1.187 -0.635 -4.832 1.00 98.19 113 LYS A C 1
ATOM 963 O O . LYS A 1 113 ? -0.248 -1.027 -5.526 1.00 98.19 113 LYS A O 1
ATOM 968 N N . LEU A 1 114 ? -2.398 -0.391 -5.334 1.00 97.94 114 LEU A N 1
ATOM 969 C CA . LEU A 1 114 ? -2.699 -0.461 -6.767 1.00 97.94 114 LEU A CA 1
ATOM 970 C C . LEU A 1 114 ? -1.979 0.651 -7.534 1.00 97.94 114 LEU A C 1
ATOM 972 O O . LEU A 1 114 ? -1.276 0.350 -8.497 1.00 97.94 114 LEU A O 1
ATOM 976 N N . GLU A 1 115 ? -2.048 1.894 -7.053 1.00 98.19 115 GLU A N 1
ATOM 977 C CA . GLU A 1 115 ? -1.344 3.035 -7.656 1.00 98.19 115 GLU A CA 1
ATOM 978 C C . GLU A 1 115 ? 0.172 2.802 -7.728 1.00 98.19 115 GLU A C 1
ATOM 980 O O . GLU A 1 115 ? 0.812 3.064 -8.751 1.00 98.19 115 GLU A O 1
ATOM 985 N N . HIS A 1 116 ? 0.762 2.241 -6.667 1.00 98.12 116 HIS A N 1
ATOM 986 C CA . HIS A 1 116 ? 2.175 1.874 -6.658 1.00 98.12 116 HIS A CA 1
ATOM 987 C C . HIS A 1 116 ? 2.517 0.848 -7.749 1.00 98.12 116 HIS A C 1
ATOM 989 O O . HIS A 1 116 ? 3.521 0.998 -8.452 1.00 98.12 116 HIS A O 1
ATOM 995 N N . ASN A 1 117 ? 1.687 -0.185 -7.916 1.00 98.00 117 ASN A N 1
ATOM 996 C CA . ASN A 1 117 ? 1.896 -1.203 -8.945 1.00 98.00 117 ASN A CA 1
ATOM 997 C C . ASN A 1 117 ? 1.771 -0.619 -10.360 1.00 98.00 117 ASN A C 1
ATOM 999 O O . ASN A 1 117 ? 2.582 -0.950 -11.226 1.00 98.00 117 ASN A O 1
ATOM 1003 N N . GLU A 1 118 ? 0.813 0.278 -10.593 1.00 98.19 118 GLU A N 1
ATOM 1004 C CA . GLU A 1 118 ? 0.671 0.973 -11.876 1.00 98.19 118 GLU A CA 1
ATOM 1005 C C . GLU A 1 118 ? 1.884 1.852 -12.192 1.00 98.19 118 GLU A C 1
ATOM 1007 O O . GLU A 1 118 ? 2.400 1.825 -13.312 1.00 98.19 118 GLU A O 1
ATOM 1012 N N . MET A 1 119 ? 2.383 2.607 -11.208 1.00 97.81 119 MET A N 1
ATOM 1013 C CA . MET A 1 119 ? 3.599 3.404 -11.382 1.00 97.81 119 MET A CA 1
ATOM 1014 C C . MET A 1 119 ? 4.812 2.529 -11.699 1.00 97.81 119 MET A C 1
ATOM 1016 O O . MET A 1 119 ? 5.614 2.885 -12.565 1.00 97.81 119 MET A O 1
ATOM 1020 N N . LYS A 1 120 ? 4.936 1.372 -11.041 1.00 98.00 120 LYS A N 1
ATOM 1021 C CA . LYS A 1 120 ? 6.010 0.416 -11.315 1.00 98.00 120 LYS A CA 1
ATOM 1022 C C . LYS A 1 120 ? 5.952 -0.107 -12.754 1.00 98.00 120 LYS A C 1
ATOM 1024 O O . LYS A 1 120 ? 6.977 -0.104 -13.428 1.00 98.00 120 LYS A O 1
ATOM 1029 N N . LEU A 1 121 ? 4.766 -0.471 -13.247 1.00 97.88 121 LEU A N 1
ATOM 1030 C CA . LEU A 1 121 ? 4.585 -0.904 -14.637 1.00 97.88 121 LEU A CA 1
ATOM 1031 C C . LEU A 1 121 ? 4.966 0.195 -15.636 1.00 97.88 121 LEU A C 1
ATOM 1033 O O . LEU A 1 121 ? 5.717 -0.073 -16.571 1.00 97.88 121 LEU A O 1
ATOM 1037 N N . LYS A 1 122 ? 4.528 1.441 -15.407 1.00 97.94 122 LYS A N 1
ATOM 1038 C CA . LYS A 1 122 ? 4.905 2.589 -16.254 1.00 97.94 122 LYS A CA 1
ATOM 1039 C C . LYS A 1 122 ? 6.417 2.822 -16.267 1.00 97.94 122 LYS A C 1
ATOM 1041 O O . LYS A 1 122 ? 6.988 3.149 -17.305 1.00 97.94 122 LYS A O 1
ATOM 1046 N N . PHE A 1 123 ? 7.078 2.653 -15.122 1.00 97.44 123 PHE A N 1
ATOM 1047 C CA . PHE A 1 123 ? 8.531 2.770 -15.032 1.00 97.44 123 PHE A CA 1
ATOM 1048 C C . PHE A 1 123 ? 9.247 1.668 -15.824 1.00 97.44 123 PHE A C 1
ATOM 1050 O O . PHE A 1 123 ? 10.179 1.962 -16.579 1.00 97.44 123 PHE A O 1
ATOM 1057 N N . ASP A 1 124 ? 8.798 0.420 -15.690 1.00 97.19 124 ASP A N 1
ATOM 1058 C CA . ASP A 1 124 ? 9.360 -0.717 -16.422 1.00 97.19 124 ASP A CA 1
ATOM 1059 C C . ASP A 1 124 ? 9.137 -0.579 -17.939 1.00 97.19 124 ASP A C 1
ATOM 1061 O O . ASP A 1 124 ? 10.062 -0.813 -18.720 1.00 97.19 124 ASP A O 1
ATOM 1065 N N . GLU A 1 125 ? 7.964 -0.102 -18.365 1.00 97.44 125 GLU A N 1
ATOM 1066 C CA . GLU A 1 125 ? 7.662 0.208 -19.766 1.00 97.44 125 GLU A CA 1
ATOM 1067 C C . GLU A 1 125 ? 8.571 1.319 -20.307 1.00 97.44 125 GLU A C 1
ATOM 1069 O O . GLU A 1 125 ? 9.191 1.163 -21.360 1.00 97.44 125 GLU A O 1
ATOM 1074 N N . MET A 1 126 ? 8.741 2.415 -19.563 1.00 96.75 126 MET A N 1
ATOM 1075 C CA . MET A 1 126 ? 9.648 3.497 -19.955 1.00 96.75 126 MET A CA 1
ATOM 1076 C C . MET A 1 126 ? 11.093 2.998 -20.092 1.00 96.75 126 MET A C 1
ATOM 1078 O O . MET A 1 126 ? 11.800 3.373 -21.033 1.00 96.75 126 MET A O 1
ATOM 1082 N N . LYS A 1 127 ? 11.540 2.130 -19.177 1.00 95.56 127 LYS A N 1
ATOM 1083 C CA . LYS A 1 127 ? 12.866 1.507 -19.237 1.00 95.56 127 LYS A CA 1
ATOM 1084 C C . LYS A 1 127 ? 13.007 0.609 -20.467 1.00 95.56 127 LYS A C 1
ATOM 1086 O O . LYS A 1 127 ? 14.035 0.675 -21.142 1.00 95.56 127 LYS A O 1
ATOM 1091 N N . PHE A 1 128 ? 11.983 -0.183 -20.781 1.00 94.69 128 PHE A N 1
ATOM 1092 C CA . PHE A 1 128 ? 11.948 -1.018 -21.978 1.00 94.69 128 PHE A CA 1
ATOM 1093 C C . PHE A 1 128 ? 12.032 -0.169 -23.252 1.00 94.69 128 PHE A C 1
ATOM 1095 O O . PHE A 1 128 ? 12.944 -0.373 -24.054 1.00 94.69 128 PHE A O 1
ATOM 1102 N N . VAL A 1 129 ? 11.176 0.850 -23.389 1.00 93.56 129 VAL A N 1
ATOM 1103 C CA . VAL A 1 129 ? 11.167 1.776 -24.536 1.00 93.56 129 VAL A CA 1
ATOM 1104 C C . VAL A 1 129 ? 12.519 2.471 -24.704 1.00 93.56 129 VAL A C 1
ATOM 1106 O O . VAL A 1 129 ? 13.016 2.589 -25.825 1.00 93.56 129 VAL A O 1
ATOM 1109 N N . LYS A 1 130 ? 13.150 2.901 -23.603 1.00 90.00 130 LYS A N 1
ATOM 1110 C CA . LYS A 1 130 ? 14.502 3.473 -23.639 1.00 90.00 130 LYS A CA 1
ATOM 1111 C C . LYS A 1 130 ? 15.515 2.469 -24.199 1.00 90.00 130 LYS A C 1
ATOM 1113 O O . LYS A 1 130 ? 16.271 2.820 -25.101 1.00 90.00 130 LYS A O 1
ATOM 1118 N N . SER A 1 131 ? 15.498 1.229 -23.709 1.00 88.88 131 SER A N 1
ATOM 1119 C CA . SER A 1 131 ? 16.424 0.186 -24.165 1.00 88.88 131 SER A CA 1
ATOM 1120 C C . SER A 1 131 ? 16.217 -0.195 -25.635 1.00 88.88 131 SER A C 1
ATOM 1122 O O . SER A 1 131 ? 17.188 -0.392 -26.362 1.00 88.88 131 SER A O 1
ATOM 1124 N N . GLU A 1 132 ? 14.969 -0.239 -26.106 1.00 88.94 132 GLU A N 1
ATOM 1125 C CA . GLU A 1 132 ? 14.660 -0.514 -27.511 1.00 88.94 132 GLU A CA 1
ATOM 1126 C C . GLU A 1 132 ? 15.101 0.641 -28.415 1.00 88.94 132 GLU A C 1
ATOM 1128 O O . GLU A 1 132 ? 15.703 0.404 -29.462 1.00 88.94 132 GLU A O 1
ATOM 1133 N N . ARG A 1 133 ? 14.919 1.897 -27.979 1.00 87.06 133 ARG A N 1
ATOM 1134 C CA . ARG A 1 133 ? 15.457 3.064 -28.695 1.00 87.06 133 ARG A CA 1
ATOM 1135 C C . ARG A 1 133 ? 16.979 2.991 -28.814 1.00 87.06 133 ARG A C 1
ATOM 1137 O O . ARG A 1 133 ? 17.512 3.230 -29.893 1.00 87.06 133 ARG A O 1
ATOM 1144 N N . GLU A 1 134 ? 17.680 2.645 -27.735 1.00 85.75 134 GLU A N 1
ATOM 1145 C CA . GLU A 1 134 ? 19.141 2.488 -27.742 1.00 85.75 134 GLU A CA 1
ATOM 1146 C C . GLU A 1 134 ? 19.602 1.367 -28.682 1.00 85.75 134 GLU A C 1
ATOM 1148 O O . GLU A 1 134 ? 20.564 1.553 -29.429 1.00 85.75 134 GLU A O 1
ATOM 1153 N N . LYS A 1 135 ? 18.915 0.216 -28.696 1.00 85.19 135 LYS A N 1
ATOM 1154 C CA . LYS A 1 135 ? 19.203 -0.878 -29.638 1.00 85.19 135 LYS A CA 1
ATOM 1155 C C . LYS A 1 135 ? 19.002 -0.448 -31.087 1.00 85.19 135 LYS A C 1
ATOM 1157 O O . LYS A 1 135 ? 19.867 -0.723 -31.916 1.00 85.19 135 LYS A O 1
ATOM 1162 N N . GLU A 1 136 ? 17.904 0.240 -31.385 1.00 84.62 136 GLU A N 1
ATOM 1163 C CA . GLU A 1 136 ?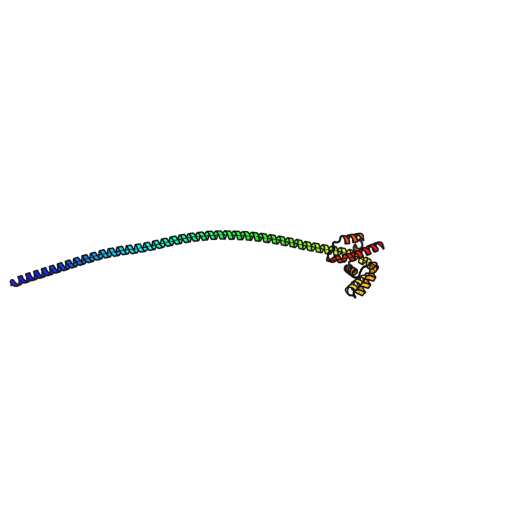 17.608 0.710 -32.739 1.00 84.62 136 GLU A CA 1
ATOM 1164 C C . GLU A 1 136 ? 18.629 1.755 -33.208 1.00 84.62 136 GLU A C 1
ATOM 1166 O O . GLU A 1 136 ? 19.126 1.682 -34.333 1.00 84.62 136 GLU A O 1
ATOM 1171 N N . VAL A 1 137 ? 19.019 2.686 -32.331 1.00 84.31 137 VAL A N 1
ATOM 1172 C CA . VAL A 1 137 ? 20.103 3.635 -32.617 1.00 84.31 137 VAL A CA 1
ATOM 1173 C C . VAL A 1 137 ? 21.408 2.891 -32.896 1.00 84.31 137 VAL A C 1
ATOM 1175 O O . VAL A 1 137 ? 22.038 3.136 -33.923 1.00 84.31 137 VAL A O 1
ATOM 1178 N N . ASN A 1 138 ? 21.785 1.933 -32.046 1.00 84.06 138 ASN A N 1
ATOM 1179 C CA . ASN A 1 138 ? 22.989 1.122 -32.235 1.00 84.06 138 ASN A CA 1
ATOM 1180 C C . ASN A 1 138 ? 22.980 0.333 -33.549 1.00 84.06 138 ASN A C 1
ATOM 1182 O O . ASN A 1 138 ? 24.012 0.261 -34.218 1.00 84.06 138 ASN A O 1
ATOM 1186 N N . ARG A 1 139 ? 21.834 -0.241 -33.930 1.00 81.88 139 ARG A N 1
ATOM 1187 C CA . ARG A 1 139 ? 21.661 -0.952 -35.201 1.00 81.88 139 ARG A CA 1
ATOM 1188 C C . ARG A 1 139 ? 21.917 -0.019 -36.380 1.00 81.88 139 ARG A C 1
ATOM 1190 O O . ARG A 1 139 ? 22.792 -0.297 -37.192 1.00 81.88 139 ARG A O 1
ATOM 1197 N N . LYS A 1 140 ? 21.238 1.129 -36.417 1.00 80.94 140 LYS A N 1
ATOM 1198 C CA . LYS A 1 140 ? 21.420 2.133 -37.474 1.00 80.94 140 LYS A CA 1
ATOM 1199 C C . LYS A 1 140 ? 22.866 2.636 -37.548 1.00 80.94 140 LYS A C 1
ATOM 1201 O O . LYS A 1 140 ? 23.431 2.714 -38.636 1.00 80.94 140 LYS A O 1
ATOM 1206 N N . CYS A 1 141 ? 23.489 2.934 -36.403 1.00 82.81 141 CYS A N 1
ATOM 1207 C CA . CYS A 1 141 ? 24.904 3.313 -36.319 1.00 82.81 141 CYS A CA 1
ATOM 1208 C C . CYS A 1 141 ? 25.817 2.241 -36.928 1.00 82.81 141 CYS A C 1
ATOM 1210 O O . CYS A 1 141 ? 26.694 2.561 -37.727 1.00 82.81 141 CYS A O 1
ATOM 1212 N N . ARG A 1 142 ? 25.597 0.972 -36.570 1.00 81.69 142 ARG A N 1
ATOM 1213 C CA . ARG A 1 142 ? 26.362 -0.174 -37.071 1.00 81.69 142 ARG A CA 1
ATOM 1214 C C . ARG A 1 142 ? 26.197 -0.359 -38.577 1.00 81.69 142 ARG A C 1
ATOM 1216 O O . ARG A 1 142 ? 27.198 -0.575 -39.249 1.00 81.69 142 ARG A O 1
ATOM 1223 N N . ASP A 1 143 ? 24.986 -0.219 -39.106 1.00 78.69 143 ASP A N 1
ATOM 1224 C CA . ASP A 1 143 ? 24.721 -0.340 -40.544 1.00 78.69 143 ASP A CA 1
ATOM 1225 C C . ASP A 1 143 ? 25.436 0.777 -41.329 1.00 78.69 143 ASP A C 1
ATOM 1227 O O . ASP A 1 143 ? 26.178 0.512 -42.283 1.00 78.69 143 ASP A O 1
ATOM 1231 N N . PHE A 1 144 ? 25.302 2.025 -40.866 1.00 81.81 144 PHE A N 1
ATOM 1232 C CA . PHE A 1 144 ? 25.952 3.193 -41.466 1.00 81.81 144 PHE A CA 1
ATOM 1233 C C . PHE A 1 144 ? 27.485 3.089 -41.434 1.00 81.81 144 PHE A C 1
ATOM 1235 O O . PHE A 1 144 ? 28.162 3.253 -42.456 1.00 81.81 144 PHE A O 1
ATOM 1242 N N . VAL A 1 145 ? 28.051 2.784 -40.264 1.00 85.00 145 VAL A N 1
ATOM 1243 C CA . VAL A 1 145 ? 29.500 2.642 -40.089 1.00 85.00 145 VAL A CA 1
ATOM 1244 C C . VAL A 1 145 ? 30.028 1.409 -40.825 1.00 85.00 145 VAL A C 1
ATOM 1246 O O . VAL A 1 145 ? 31.096 1.471 -41.435 1.00 85.00 145 VAL A O 1
ATOM 1249 N N . GLY A 1 146 ? 29.270 0.313 -40.851 1.00 82.12 146 GLY A N 1
ATOM 1250 C CA . GLY A 1 146 ? 29.597 -0.901 -41.594 1.00 82.12 146 GLY A CA 1
ATOM 1251 C C . GLY A 1 146 ? 29.799 -0.625 -43.084 1.00 82.12 146 GLY A C 1
ATOM 1252 O O . GLY A 1 146 ? 30.786 -1.084 -43.664 1.00 82.12 146 GLY A O 1
ATOM 1253 N N . ARG A 1 147 ? 28.946 0.212 -43.693 1.00 82.12 147 ARG A N 1
ATOM 1254 C CA . ARG A 1 147 ? 29.097 0.654 -45.092 1.00 82.12 147 ARG A CA 1
ATOM 1255 C C . ARG A 1 147 ? 30.410 1.400 -45.318 1.00 82.12 147 ARG A C 1
ATOM 1257 O O . ARG A 1 147 ? 31.117 1.137 -46.295 1.00 82.12 147 ARG A O 1
ATOM 1264 N N . PHE A 1 148 ? 30.756 2.310 -44.412 1.00 86.44 148 PHE A N 1
ATOM 1265 C CA . PHE A 1 148 ? 32.023 3.036 -44.463 1.00 86.44 148 PHE A CA 1
ATOM 1266 C C . PHE A 1 148 ? 33.227 2.112 -44.330 1.00 86.44 148 PHE A C 1
ATOM 1268 O O . PHE A 1 148 ? 34.127 2.174 -45.166 1.00 86.44 148 PHE A O 1
ATOM 1275 N N . LEU A 1 149 ? 33.234 1.232 -43.329 1.00 84.50 149 LEU A N 1
ATOM 1276 C CA . LEU A 1 149 ? 34.331 0.296 -43.088 1.00 84.50 149 LEU A CA 1
ATOM 1277 C C . LEU A 1 149 ? 34.508 -0.683 -44.253 1.00 84.50 149 LEU A C 1
ATOM 1279 O O . LEU A 1 149 ? 35.640 -0.979 -44.631 1.00 84.50 149 LEU A O 1
ATOM 1283 N N . PHE A 1 150 ? 33.412 -1.117 -44.879 1.00 81.38 150 PHE A N 1
ATOM 1284 C CA . PHE A 1 150 ? 33.448 -1.932 -46.091 1.00 81.38 150 PHE A CA 1
ATOM 1285 C C . PHE A 1 150 ? 34.088 -1.187 -47.273 1.00 81.38 150 PHE A C 1
ATOM 1287 O O . PHE A 1 150 ? 34.968 -1.721 -47.946 1.00 81.38 150 PHE A O 1
ATOM 1294 N N . LYS A 1 151 ? 33.703 0.069 -47.534 1.00 83.50 151 LYS A N 1
ATOM 1295 C CA . LYS A 1 151 ? 34.363 0.866 -48.584 1.00 83.50 151 LYS A CA 1
ATOM 1296 C C . LYS A 1 151 ? 35.826 1.165 -48.255 1.00 83.50 151 LYS A C 1
ATOM 1298 O O . LYS A 1 151 ? 36.681 1.094 -49.137 1.00 83.50 151 LYS A O 1
ATOM 1303 N N . LEU A 1 152 ? 36.123 1.463 -46.992 1.00 85.50 152 LEU A N 1
ATOM 1304 C CA . LEU A 1 152 ? 37.478 1.714 -46.517 1.00 85.50 152 LEU A CA 1
ATOM 1305 C C . LEU A 1 152 ? 38.361 0.473 -46.692 1.00 85.50 152 LEU A C 1
ATOM 1307 O O . LEU A 1 152 ? 39.517 0.608 -47.084 1.00 85.50 152 LEU A O 1
ATOM 1311 N N . SER A 1 153 ? 37.824 -0.731 -46.469 1.00 84.00 153 SER A N 1
ATOM 1312 C CA . SER A 1 153 ? 38.576 -1.983 -46.618 1.00 84.00 153 SER A CA 1
ATOM 1313 C C . SER A 1 153 ? 38.977 -2.249 -48.066 1.00 84.00 153 SER A C 1
ATOM 1315 O O . SER A 1 153 ? 40.077 -2.741 -48.305 1.00 84.00 153 SER A O 1
ATOM 1317 N N . ARG A 1 154 ? 38.163 -1.825 -49.042 1.00 83.38 154 ARG A N 1
ATOM 1318 C CA . ARG A 1 154 ? 38.546 -1.846 -50.463 1.00 83.38 154 ARG A CA 1
ATOM 1319 C C . ARG A 1 154 ? 39.696 -0.888 -50.788 1.00 83.38 154 ARG A C 1
ATOM 1321 O O . ARG A 1 154 ? 40.444 -1.169 -51.716 1.00 83.38 154 ARG A O 1
ATOM 1328 N N . LYS A 1 155 ? 39.849 0.216 -50.043 1.00 84.62 155 LYS A N 1
ATOM 1329 C CA . LYS A 1 155 ? 40.934 1.198 -50.236 1.00 84.62 155 LYS A CA 1
ATOM 1330 C C . LYS A 1 155 ? 42.211 0.861 -49.446 1.00 84.62 155 LYS A C 1
ATOM 1332 O O . LYS A 1 155 ? 43.300 1.112 -49.947 1.00 84.62 155 LYS A O 1
ATOM 1337 N N . LEU A 1 156 ? 42.099 0.315 -48.229 1.00 80.94 156 LEU A N 1
ATOM 1338 C CA . LEU A 1 156 ? 43.227 0.111 -47.300 1.00 80.94 156 LEU A CA 1
ATOM 1339 C C . LEU A 1 156 ? 43.548 -1.354 -46.956 1.00 80.94 156 LEU A C 1
ATOM 1341 O O . LEU A 1 156 ? 44.551 -1.576 -46.286 1.00 80.94 156 LEU A O 1
ATOM 1345 N N . ASN A 1 157 ? 42.754 -2.329 -47.417 1.00 82.06 157 ASN A N 1
ATOM 1346 C CA . ASN A 1 157 ? 42.715 -3.727 -46.954 1.00 82.06 157 ASN A CA 1
ATOM 1347 C C . ASN A 1 157 ? 42.108 -3.879 -45.537 1.00 82.06 157 ASN A C 1
ATOM 1349 O O . ASN A 1 157 ? 42.452 -3.158 -44.601 1.00 82.06 157 ASN A O 1
ATOM 1353 N N . TYR A 1 158 ? 41.195 -4.846 -45.367 1.00 78.25 158 TYR A N 1
ATOM 1354 C CA . TYR A 1 158 ? 40.521 -5.143 -44.095 1.00 78.25 158 TYR A CA 1
ATOM 1355 C C . TYR A 1 158 ? 41.496 -5.462 -42.951 1.00 78.25 158 TYR A C 1
ATOM 1357 O O . TYR A 1 158 ? 41.335 -4.944 -41.848 1.00 78.25 158 TYR A O 1
ATOM 1365 N N . GLN A 1 159 ? 42.550 -6.241 -43.214 1.00 81.00 159 GLN A N 1
ATOM 1366 C CA . GLN A 1 159 ? 43.544 -6.594 -42.191 1.00 81.00 159 GLN A CA 1
ATOM 1367 C C . GLN A 1 159 ? 44.265 -5.356 -41.644 1.00 81.00 159 GLN A C 1
ATOM 1369 O O . GLN A 1 159 ? 44.554 -5.277 -40.455 1.00 81.00 159 GLN A O 1
ATOM 1374 N N . VAL A 1 160 ? 44.499 -4.346 -42.487 1.00 81.56 160 VAL A N 1
ATOM 1375 C CA . VAL A 1 160 ? 45.119 -3.083 -42.065 1.00 81.56 160 VAL A CA 1
ATOM 1376 C C . VAL A 1 160 ? 44.183 -2.292 -41.157 1.00 81.56 160 VAL A C 1
ATOM 1378 O O . VAL A 1 160 ? 44.640 -1.722 -40.172 1.00 81.56 160 VAL A O 1
ATOM 1381 N N . ILE A 1 161 ? 42.881 -2.282 -41.443 1.00 78.88 161 ILE A N 1
ATOM 1382 C CA . ILE A 1 161 ? 41.870 -1.662 -40.572 1.00 78.88 161 ILE A CA 1
ATOM 1383 C C . ILE A 1 161 ? 41.835 -2.373 -39.213 1.00 78.88 161 ILE A C 1
ATOM 1385 O O . ILE A 1 161 ? 41.735 -1.704 -38.183 1.00 78.88 161 ILE A O 1
ATOM 1389 N N . CYS A 1 162 ? 41.955 -3.706 -39.203 1.00 79.44 162 CYS A N 1
ATOM 1390 C CA . CYS A 1 162 ? 42.041 -4.498 -37.979 1.00 79.44 162 CYS A CA 1
ATOM 1391 C C . CYS A 1 162 ? 43.235 -4.113 -37.113 1.00 79.44 162 CYS A C 1
ATOM 1393 O O . CYS A 1 162 ? 43.044 -3.654 -35.985 1.00 79.44 162 CYS A O 1
ATOM 1395 N N . MET A 1 163 ? 44.428 -4.178 -37.704 1.00 83.31 163 MET A N 1
ATOM 1396 C CA . MET A 1 163 ? 45.676 -3.831 -37.030 1.00 83.31 163 MET A CA 1
ATOM 1397 C C . MET A 1 163 ? 45.665 -2.399 -36.492 1.00 83.31 163 MET A C 1
ATOM 1399 O O . MET A 1 163 ? 46.061 -2.180 -35.358 1.00 83.31 163 MET A O 1
ATOM 1403 N N . LEU A 1 164 ? 45.179 -1.415 -37.260 1.00 82.75 164 LEU A N 1
ATOM 1404 C CA . LEU A 1 164 ? 45.174 -0.018 -36.808 1.00 82.75 164 LEU A CA 1
ATOM 1405 C C . LEU A 1 164 ? 44.293 0.214 -35.575 1.00 82.75 164 LEU A C 1
ATOM 1407 O O . LEU A 1 164 ? 44.617 1.063 -34.750 1.00 82.75 164 LEU A O 1
ATOM 1411 N N . SER A 1 165 ? 43.180 -0.508 -35.447 1.00 80.44 165 SER A N 1
ATOM 1412 C CA . SER A 1 165 ? 42.311 -0.373 -34.275 1.00 80.44 165 SER A CA 1
ATOM 1413 C C . SER A 1 165 ? 42.876 -1.095 -33.049 1.00 80.44 165 SER A C 1
ATOM 1415 O O . SER A 1 165 ? 42.818 -0.548 -31.950 1.00 80.44 165 SER A O 1
ATOM 1417 N N . GLU A 1 166 ? 43.464 -2.281 -33.234 1.00 82.12 166 GLU A N 1
ATOM 1418 C CA . GLU A 1 166 ? 44.126 -3.047 -32.164 1.00 82.12 166 GLU A CA 1
ATOM 1419 C C . GLU A 1 166 ? 45.388 -2.330 -31.655 1.00 82.12 166 GLU A C 1
ATOM 1421 O O . GLU A 1 166 ? 45.589 -2.183 -30.450 1.00 82.12 166 GLU A O 1
ATOM 1426 N N . GLU A 1 167 ? 46.208 -1.790 -32.564 1.00 81.56 167 GLU A N 1
ATOM 1427 C CA . GLU A 1 167 ? 47.385 -0.984 -32.217 1.00 81.56 167 GLU A CA 1
ATOM 1428 C C . GLU A 1 167 ? 47.001 0.248 -31.386 1.00 81.56 167 GLU A C 1
ATOM 1430 O O . GLU A 1 167 ? 47.764 0.658 -30.513 1.00 81.56 167 GLU A O 1
ATOM 1435 N N . TYR A 1 168 ? 45.830 0.849 -31.628 1.00 81.12 168 TYR A N 1
ATOM 1436 C CA . TYR A 1 168 ? 45.364 2.000 -30.850 1.00 81.12 168 TYR A CA 1
ATOM 1437 C C . TYR A 1 168 ? 45.008 1.631 -29.401 1.00 81.12 168 TYR A C 1
ATOM 1439 O O . TYR A 1 168 ? 45.182 2.459 -28.506 1.00 81.12 168 TYR A O 1
ATOM 1447 N N . GLU A 1 169 ? 44.519 0.412 -29.152 1.00 77.94 169 GLU A N 1
ATOM 1448 C CA . GLU A 1 169 ? 44.173 -0.060 -27.802 1.00 77.94 169 GLU A CA 1
ATOM 1449 C C . GLU A 1 169 ? 45.408 -0.377 -26.957 1.00 77.94 169 GLU A C 1
ATOM 1451 O O . GLU A 1 169 ? 45.442 -0.036 -25.773 1.00 77.94 169 GLU A O 1
ATOM 1456 N N . TYR A 1 170 ? 46.420 -1.002 -27.564 1.00 77.50 170 TYR A N 1
ATOM 1457 C CA . TYR A 1 170 ? 47.529 -1.619 -26.827 1.00 77.50 170 TYR A CA 1
ATOM 1458 C C . TYR A 1 170 ? 48.911 -1.003 -27.107 1.00 77.50 170 TYR A C 1
ATOM 1460 O O . TYR A 1 170 ? 49.878 -1.339 -26.425 1.00 77.50 170 TYR A O 1
ATOM 1468 N N . GLY A 1 171 ? 49.036 -0.115 -28.096 1.00 73.62 171 GLY A N 1
ATOM 1469 C CA . GLY A 1 171 ? 50.313 0.450 -28.536 1.00 73.62 171 GLY A CA 1
ATOM 1470 C C . GLY A 1 171 ? 50.698 1.791 -27.899 1.00 73.62 171 GLY A C 1
ATOM 1471 O O . GLY A 1 171 ? 49.972 2.394 -27.105 1.00 73.62 171 GLY A O 1
ATOM 1472 N N . ASN A 1 172 ? 51.872 2.302 -28.289 1.00 75.56 172 ASN A N 1
ATOM 1473 C CA . ASN A 1 172 ? 52.332 3.634 -27.896 1.00 75.56 172 ASN A CA 1
ATOM 1474 C C . ASN A 1 172 ? 51.428 4.719 -28.509 1.00 75.56 172 ASN A C 1
ATOM 1476 O O . ASN A 1 172 ? 51.412 4.925 -29.726 1.00 75.56 172 ASN A O 1
ATOM 1480 N N . ARG A 1 173 ? 50.704 5.449 -27.649 1.00 73.38 173 ARG A N 1
ATOM 1481 C CA . ARG A 1 173 ? 49.615 6.360 -28.042 1.00 73.38 173 ARG A CA 1
ATOM 1482 C C . ARG A 1 173 ? 49.996 7.384 -29.109 1.00 73.38 173 ARG A C 1
ATOM 1484 O O . ARG A 1 173 ? 49.161 7.679 -29.958 1.00 73.38 173 ARG A O 1
ATOM 1491 N N . GLN A 1 174 ? 51.204 7.949 -29.081 1.00 81.00 174 GLN A N 1
ATOM 1492 C CA . GLN A 1 174 ? 51.552 9.047 -29.992 1.00 81.00 174 GLN A CA 1
ATOM 1493 C C . GLN A 1 174 ? 52.023 8.556 -31.366 1.00 81.00 174 GLN A C 1
ATOM 1495 O O . GLN A 1 174 ? 51.625 9.109 -32.391 1.00 81.00 174 GLN A O 1
ATOM 1500 N N . GLU A 1 175 ? 52.840 7.506 -31.396 1.00 81.88 175 GLU A N 1
ATOM 1501 C CA . GLU A 1 175 ? 53.354 6.922 -32.637 1.00 81.88 175 GLU A CA 1
ATOM 1502 C C . GLU A 1 175 ? 52.229 6.260 -33.442 1.00 81.88 175 GLU A C 1
ATOM 1504 O O . GLU A 1 175 ? 52.056 6.535 -34.632 1.00 81.88 175 GLU A O 1
ATOM 1509 N N . VAL A 1 176 ? 51.385 5.476 -32.762 1.00 81.69 176 VAL A N 1
ATOM 1510 C CA . VAL A 1 176 ? 50.212 4.836 -33.365 1.00 81.69 176 VAL A CA 1
ATOM 1511 C C . VAL A 1 176 ? 49.214 5.880 -33.866 1.00 81.69 176 VAL A C 1
ATOM 1513 O O . VAL A 1 176 ? 48.696 5.754 -34.976 1.00 81.69 176 VAL A O 1
ATOM 1516 N N . LYS A 1 177 ? 48.988 6.961 -33.106 1.00 84.81 177 LYS A N 1
ATOM 1517 C CA . LYS A 1 177 ? 48.127 8.069 -33.539 1.00 84.81 177 LYS A CA 1
ATOM 1518 C C . LYS A 1 177 ? 48.616 8.690 -34.846 1.00 84.81 177 LYS A C 1
ATOM 1520 O O . LYS A 1 177 ? 47.825 8.812 -35.778 1.00 84.81 177 LYS A O 1
ATOM 1525 N N . ASN A 1 178 ? 49.903 9.026 -34.936 1.00 87.69 178 ASN A N 1
ATOM 1526 C CA . ASN A 1 178 ? 50.481 9.613 -36.146 1.00 87.69 178 ASN A CA 1
ATOM 1527 C C . ASN A 1 178 ? 50.360 8.656 -37.348 1.00 87.69 178 ASN A C 1
ATOM 1529 O O . ASN A 1 178 ? 50.019 9.084 -38.450 1.00 87.69 178 ASN A O 1
ATOM 1533 N N . LYS A 1 179 ? 50.576 7.353 -37.131 1.00 85.94 179 LYS A N 1
ATOM 1534 C CA . LYS A 1 179 ? 50.440 6.305 -38.155 1.00 85.94 179 LYS A CA 1
ATOM 1535 C C . LYS A 1 179 ? 48.999 6.166 -38.665 1.00 85.94 179 LYS A C 1
ATOM 1537 O O . LYS A 1 179 ? 48.791 6.078 -39.877 1.00 85.94 179 LYS A O 1
ATOM 1542 N N . ILE A 1 180 ? 48.010 6.163 -37.766 1.00 85.06 180 ILE A N 1
ATOM 1543 C CA . ILE A 1 180 ? 46.582 6.099 -38.118 1.00 85.06 180 ILE A CA 1
ATOM 1544 C C . ILE A 1 180 ? 46.165 7.354 -38.887 1.00 85.06 180 ILE A C 1
ATOM 1546 O O . ILE A 1 180 ? 45.556 7.245 -39.949 1.00 85.06 180 ILE A O 1
ATOM 1550 N N . GLU A 1 181 ? 46.523 8.538 -38.388 1.00 89.62 181 GLU A N 1
ATOM 1551 C CA . GLU A 1 181 ? 46.162 9.816 -39.011 1.00 89.62 181 GLU A CA 1
ATOM 1552 C C . GLU A 1 181 ? 46.808 9.983 -40.393 1.00 89.62 181 GLU A C 1
ATOM 1554 O O . GLU A 1 181 ? 46.145 10.450 -41.317 1.00 89.62 181 GLU A O 1
ATOM 1559 N N . ALA A 1 182 ? 48.049 9.519 -40.579 1.00 88.38 182 ALA A N 1
ATOM 1560 C CA . ALA A 1 182 ? 48.696 9.490 -41.890 1.00 88.38 182 ALA A CA 1
ATOM 1561 C C . ALA A 1 182 ? 47.957 8.567 -42.873 1.00 88.38 182 ALA A C 1
ATOM 1563 O O . ALA A 1 182 ? 47.673 8.963 -44.004 1.00 88.38 182 ALA A O 1
ATOM 1564 N N . LYS A 1 183 ? 47.584 7.354 -42.437 1.00 85.44 183 LYS A N 1
ATOM 1565 C CA . LYS A 1 183 ? 46.839 6.401 -43.275 1.00 85.44 183 LYS A CA 1
ATOM 1566 C C .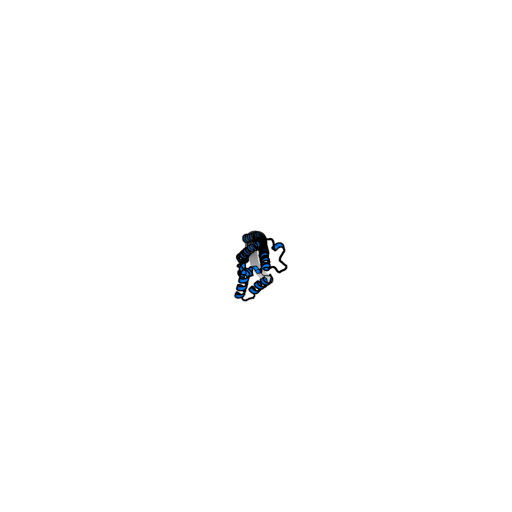 LYS A 1 183 ? 45.410 6.847 -43.571 1.00 85.44 183 LYS A C 1
ATOM 1568 O O . LYS A 1 183 ? 44.899 6.504 -44.628 1.00 85.44 183 LYS A O 1
ATOM 1573 N N . LEU A 1 184 ? 44.771 7.605 -42.682 1.00 86.00 184 LEU A N 1
ATOM 1574 C CA . LEU A 1 184 ? 43.402 8.113 -42.842 1.00 86.00 184 LEU A CA 1
ATOM 1575 C C . LEU A 1 184 ? 43.349 9.587 -43.266 1.00 86.00 184 LEU A C 1
ATOM 1577 O O . LEU A 1 184 ? 42.282 10.209 -43.224 1.00 86.00 184 LEU A O 1
ATOM 1581 N N . GLY A 1 185 ? 44.474 10.150 -43.715 1.00 82.81 185 GLY A N 1
ATOM 1582 C CA . GLY A 1 185 ? 44.583 11.558 -44.096 1.00 82.81 185 GLY A CA 1
ATOM 1583 C C . GLY A 1 185 ? 43.587 11.969 -45.184 1.00 82.81 185 GLY A C 1
ATOM 1584 O O . GLY A 1 185 ? 43.040 13.070 -45.134 1.00 82.81 185 GLY A O 1
ATOM 1585 N N . PHE A 1 186 ? 43.249 11.053 -46.099 1.00 82.94 186 PHE A N 1
ATOM 1586 C CA . PHE A 1 186 ? 42.254 11.279 -47.156 1.00 82.94 186 PHE A CA 1
ATOM 1587 C C . PHE A 1 186 ? 40.811 11.420 -46.636 1.00 82.94 186 PHE A C 1
ATOM 1589 O O . PHE A 1 186 ? 39.977 12.020 -47.306 1.00 82.94 186 PHE A O 1
ATOM 1596 N N . VAL A 1 187 ? 40.521 10.932 -45.424 1.00 83.12 187 VAL A N 1
ATOM 1597 C CA . VAL A 1 187 ? 39.227 11.097 -44.730 1.00 83.12 187 VAL A CA 1
ATOM 1598 C C . VAL A 1 187 ? 39.262 12.273 -43.739 1.00 83.12 187 VAL A C 1
ATOM 1600 O O . VAL A 1 187 ? 38.228 12.675 -43.207 1.00 83.12 187 VAL A O 1
ATOM 1603 N N . LYS A 1 188 ? 40.442 12.866 -43.485 1.00 87.44 188 LYS A N 1
ATOM 1604 C CA . LYS A 1 188 ? 40.667 13.912 -42.463 1.00 87.44 188 LYS A CA 1
ATOM 1605 C C . LYS A 1 188 ? 40.174 13.492 -41.066 1.00 87.44 188 LYS A C 1
ATOM 1607 O O . LYS A 1 188 ? 39.629 14.300 -40.300 1.00 87.44 188 LYS A O 1
ATOM 1612 N N . MET A 1 189 ? 40.343 12.211 -40.740 1.00 87.44 189 MET A N 1
ATOM 1613 C CA . MET A 1 189 ? 39.897 11.596 -39.488 1.00 87.44 189 MET A CA 1
ATOM 1614 C C . MET A 1 189 ? 41.058 11.473 -38.498 1.00 87.44 189 MET A C 1
ATOM 1616 O O . MET A 1 189 ? 42.144 11.029 -38.864 1.00 87.44 189 MET A O 1
ATOM 1620 N N . LYS A 1 190 ? 40.825 11.873 -37.245 1.00 90.56 190 LYS A N 1
ATOM 1621 C CA . LYS A 1 190 ? 41.783 11.731 -36.141 1.00 90.56 190 LYS A CA 1
ATOM 1622 C C . LYS A 1 190 ? 41.791 10.294 -35.621 1.00 90.56 190 LYS A C 1
ATOM 1624 O O . LYS A 1 190 ? 40.794 9.585 -35.747 1.00 90.56 190 LYS A O 1
ATOM 1629 N N . ALA A 1 191 ? 42.867 9.875 -34.957 1.00 86.81 191 ALA A N 1
ATOM 1630 C CA . ALA A 1 191 ? 42.972 8.489 -34.490 1.00 86.81 191 ALA A CA 1
ATOM 1631 C C . ALA A 1 191 ? 41.873 8.090 -33.484 1.00 86.81 191 ALA A C 1
ATOM 1633 O O . ALA A 1 191 ? 41.314 7.004 -33.596 1.00 86.81 191 ALA A O 1
ATOM 1634 N N . TYR A 1 192 ? 41.499 8.976 -32.549 1.00 87.19 192 TYR A N 1
ATOM 1635 C CA . TYR A 1 192 ? 40.423 8.689 -31.585 1.00 87.19 192 TYR A CA 1
ATOM 1636 C C . TYR A 1 192 ? 39.036 8.625 -32.245 1.00 87.19 192 TYR A C 1
ATOM 1638 O O . TYR A 1 192 ? 38.183 7.860 -31.809 1.00 87.19 192 TYR A O 1
ATOM 1646 N N . GLU A 1 193 ? 38.814 9.414 -33.301 1.00 90.00 193 GLU A N 1
ATOM 1647 C CA . GLU A 1 193 ? 37.583 9.387 -34.096 1.00 90.00 193 GLU A CA 1
ATOM 1648 C C . GLU A 1 193 ? 37.496 8.064 -34.853 1.00 90.00 193 GLU A C 1
ATOM 1650 O O . GLU A 1 193 ? 36.469 7.396 -34.814 1.00 90.00 193 GLU A O 1
ATOM 1655 N N . PHE A 1 194 ? 38.598 7.646 -35.482 1.00 88.88 194 PHE A N 1
ATOM 1656 C CA . PHE A 1 194 ? 38.676 6.344 -36.128 1.00 88.88 194 PHE A CA 1
ATOM 1657 C C . PHE A 1 194 ? 38.458 5.209 -35.136 1.00 88.88 194 PHE A C 1
ATOM 1659 O O . PHE A 1 194 ? 37.734 4.276 -35.464 1.00 88.88 194 PHE A O 1
ATOM 1666 N N . LYS A 1 195 ? 39.016 5.302 -33.923 1.00 87.56 195 LYS A N 1
ATOM 1667 C CA . LYS A 1 195 ? 38.790 4.299 -32.883 1.00 87.56 195 LYS A CA 1
ATOM 1668 C C . LYS A 1 195 ? 37.297 4.140 -32.586 1.00 87.56 195 LYS A C 1
ATOM 1670 O O . LYS A 1 195 ? 36.776 3.043 -32.761 1.00 87.56 195 LYS A O 1
ATOM 1675 N N . GLN A 1 196 ? 36.613 5.244 -32.283 1.00 88.00 196 GLN A N 1
ATOM 1676 C CA . GLN A 1 196 ? 35.170 5.277 -32.015 1.00 88.00 196 GLN A CA 1
ATOM 1677 C C . GLN A 1 196 ? 34.332 4.669 -33.151 1.00 88.00 196 GLN A C 1
ATOM 1679 O O . GLN A 1 196 ? 33.363 3.969 -32.890 1.00 88.00 196 GLN A O 1
ATOM 1684 N N . ILE A 1 197 ? 34.709 4.902 -34.414 1.00 87.88 197 ILE A N 1
ATOM 1685 C CA . ILE A 1 197 ? 34.061 4.288 -35.586 1.00 87.88 197 ILE A CA 1
ATOM 1686 C C . ILE A 1 197 ? 34.413 2.800 -35.702 1.00 87.88 197 ILE A C 1
ATOM 1688 O O . ILE A 1 197 ? 33.555 1.967 -35.976 1.00 87.88 197 ILE A O 1
ATOM 1692 N N . SER A 1 198 ? 35.678 2.443 -35.495 1.00 84.44 198 SER A N 1
ATOM 1693 C CA . SER A 1 198 ? 36.168 1.073 -35.635 1.00 84.44 198 SER A CA 1
ATOM 1694 C C . SER A 1 198 ? 35.588 0.122 -34.585 1.00 84.44 198 SER A C 1
ATOM 1696 O O . SER A 1 198 ? 35.545 -1.081 -34.818 1.00 84.44 198 SER A O 1
ATOM 1698 N N . ASP A 1 199 ? 35.093 0.631 -33.462 1.00 82.38 199 ASP A N 1
ATOM 1699 C CA . ASP A 1 199 ? 34.441 -0.194 -32.440 1.00 82.38 199 ASP A CA 1
ATOM 1700 C C . ASP A 1 199 ? 33.074 -0.730 -32.907 1.00 82.38 199 ASP A C 1
ATOM 1702 O O . ASP A 1 199 ? 32.580 -1.721 -32.378 1.00 82.38 199 ASP A O 1
ATOM 1706 N N . PHE A 1 200 ? 32.506 -0.158 -33.977 1.00 80.62 200 PHE A N 1
ATOM 1707 C CA . PHE A 1 200 ? 31.325 -0.685 -34.670 1.00 80.62 200 PHE A CA 1
ATOM 1708 C C . PHE A 1 200 ? 31.663 -1.720 -35.756 1.00 80.62 200 PHE A C 1
ATOM 1710 O O . PHE A 1 200 ? 30.778 -2.106 -36.524 1.00 80.62 200 PHE A O 1
ATOM 1717 N N . ARG A 1 201 ? 32.926 -2.163 -35.867 1.00 72.25 201 ARG A N 1
ATOM 1718 C CA . ARG A 1 201 ? 33.326 -3.201 -36.830 1.00 72.25 201 ARG A CA 1
ATOM 1719 C C . ARG A 1 201 ? 32.491 -4.461 -36.624 1.00 72.25 201 ARG A C 1
ATOM 1721 O O . ARG A 1 201 ? 32.453 -5.039 -35.543 1.00 72.25 201 ARG A O 1
ATOM 1728 N N . LEU A 1 202 ? 31.871 -4.901 -37.709 1.00 62.44 202 LEU A N 1
ATOM 1729 C CA . LEU A 1 202 ? 31.254 -6.212 -37.812 1.00 62.44 202 LEU A CA 1
ATOM 1730 C C . LEU A 1 202 ? 32.351 -7.275 -37.907 1.00 62.44 202 LEU A C 1
ATOM 1732 O O . LEU A 1 202 ? 33.364 -7.059 -38.584 1.00 62.44 202 LEU A O 1
ATOM 1736 N N . THR A 1 203 ? 32.151 -8.426 -37.260 1.00 57.25 203 THR A N 1
ATOM 1737 C CA . THR A 1 203 ? 32.981 -9.599 -37.555 1.00 57.25 203 THR A CA 1
ATOM 1738 C C . THR A 1 203 ? 32.789 -9.961 -39.030 1.00 57.25 203 THR A C 1
ATOM 1740 O O . THR A 1 203 ? 31.757 -9.639 -39.620 1.00 57.25 203 THR A O 1
ATOM 1743 N N . SER A 1 204 ? 33.784 -10.572 -39.678 1.00 54.28 204 SER A N 1
ATOM 1744 C CA . SER A 1 204 ? 33.799 -10.737 -41.144 1.00 54.28 204 SER A CA 1
ATOM 1745 C C . SER A 1 204 ? 32.570 -11.451 -41.730 1.00 54.28 204 SER A C 1
ATOM 1747 O O . SER A 1 204 ? 32.342 -11.342 -42.931 1.00 54.28 204 SER A O 1
ATOM 1749 N N . ASN A 1 205 ? 31.775 -12.137 -40.900 1.00 51.53 205 ASN A N 1
ATOM 1750 C CA . ASN A 1 205 ? 30.578 -12.875 -41.300 1.00 51.53 205 ASN A CA 1
ATOM 1751 C C . ASN A 1 205 ? 29.253 -12.101 -41.124 1.00 51.53 205 ASN A C 1
ATOM 1753 O O . ASN A 1 205 ? 28.227 -12.592 -41.583 1.00 51.53 205 ASN A O 1
ATOM 1757 N N . ASP A 1 206 ? 29.259 -10.905 -40.521 1.00 52.81 206 ASP A N 1
ATOM 1758 C CA . ASP A 1 206 ? 28.034 -10.151 -40.194 1.00 52.81 206 ASP A CA 1
ATOM 1759 C C . ASP A 1 206 ? 27.718 -9.007 -41.171 1.00 52.81 206 ASP A C 1
ATOM 1761 O O . ASP A 1 206 ? 26.739 -8.284 -40.979 1.00 52.81 206 ASP A O 1
ATOM 1765 N N . TYR A 1 207 ? 28.525 -8.803 -42.220 1.00 54.66 207 TYR A N 1
ATOM 1766 C CA . TYR A 1 207 ? 28.197 -7.823 -43.258 1.00 54.66 207 TYR A CA 1
ATOM 1767 C C . TYR A 1 207 ? 26.976 -8.313 -44.047 1.00 54.66 207 TYR A C 1
ATOM 1769 O O . TYR A 1 207 ? 27.118 -9.020 -45.046 1.00 54.66 207 TYR A O 1
ATOM 1777 N N . SER A 1 208 ? 25.771 -7.958 -43.593 1.00 52.66 208 SER A N 1
ATOM 1778 C CA . SER A 1 208 ? 24.548 -8.290 -44.318 1.00 52.66 208 SER A CA 1
ATOM 1779 C C . SER A 1 208 ? 24.592 -7.670 -45.720 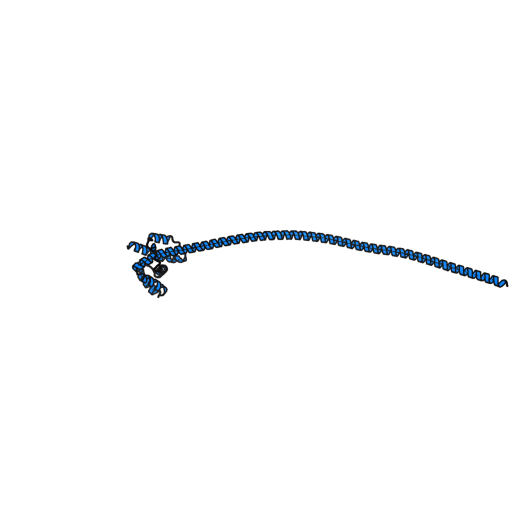1.00 52.66 208 SER A C 1
ATOM 1781 O O . SER A 1 208 ? 25.185 -6.608 -45.953 1.00 52.66 208 SER A O 1
ATOM 1783 N N . HIS A 1 209 ? 23.953 -8.339 -46.681 1.00 50.53 209 HIS A N 1
ATOM 1784 C CA . HIS A 1 209 ? 23.823 -7.832 -48.047 1.00 50.53 209 HIS A CA 1
ATOM 1785 C C . HIS A 1 209 ? 23.132 -6.452 -48.116 1.00 50.53 209 HIS A C 1
ATOM 1787 O O . HIS A 1 209 ? 23.332 -5.734 -49.099 1.00 50.53 209 HIS A O 1
ATOM 1793 N N . ASP A 1 210 ? 22.418 -6.049 -47.059 1.00 51.31 210 ASP A N 1
ATOM 1794 C CA . ASP A 1 210 ? 21.637 -4.809 -46.975 1.00 51.31 210 ASP A CA 1
ATOM 1795 C C . ASP A 1 210 ? 22.490 -3.550 -46.728 1.00 51.31 210 ASP A C 1
ATOM 1797 O O . ASP A 1 210 ? 22.042 -2.436 -46.997 1.00 51.31 210 ASP A O 1
ATOM 1801 N N . ILE A 1 211 ? 23.756 -3.698 -46.311 1.00 57.50 211 ILE A N 1
ATOM 1802 C CA . ILE A 1 211 ? 24.685 -2.577 -46.034 1.00 57.50 211 ILE A CA 1
ATOM 1803 C C . ILE A 1 211 ? 24.986 -1.735 -47.297 1.00 57.50 211 ILE A C 1
ATOM 1805 O O . ILE A 1 211 ? 25.485 -0.609 -47.226 1.00 57.50 211 ILE A O 1
ATOM 1809 N N . LYS A 1 212 ? 24.688 -2.265 -48.490 1.00 55.66 212 LYS A N 1
ATOM 1810 C CA . LYS A 1 212 ? 25.156 -1.716 -49.771 1.00 55.66 212 LYS A CA 1
ATOM 1811 C C . LYS A 1 212 ? 24.308 -0.572 -50.342 1.00 55.66 212 LYS A C 1
ATOM 1813 O O . LYS A 1 212 ? 24.827 0.148 -51.192 1.00 55.66 212 LYS A O 1
ATOM 1818 N N . ASN A 1 213 ? 23.077 -0.358 -49.865 1.00 58.16 213 ASN A N 1
ATOM 1819 C CA . ASN A 1 213 ? 22.086 0.436 -50.611 1.00 58.16 213 ASN A CA 1
ATOM 1820 C C . ASN A 1 213 ? 21.652 1.766 -49.966 1.00 58.16 213 ASN A C 1
ATOM 1822 O O . ASN A 1 213 ? 20.854 2.479 -50.566 1.00 58.16 213 ASN A O 1
ATOM 1826 N N . GLN A 1 214 ? 22.157 2.139 -48.784 1.00 66.00 214 GLN A N 1
ATOM 1827 C CA . GLN A 1 214 ? 21.825 3.443 -48.192 1.00 66.00 214 GLN A CA 1
ATOM 1828 C C . GLN A 1 214 ? 22.492 4.566 -49.000 1.00 66.00 214 GLN A C 1
ATOM 1830 O O . GLN A 1 214 ? 23.718 4.575 -49.121 1.00 66.00 214 GLN A O 1
ATOM 1835 N N . SER A 1 215 ? 21.729 5.519 -49.542 1.00 71.00 215 SER A N 1
ATOM 1836 C CA . SER A 1 215 ? 22.322 6.666 -50.238 1.00 71.00 215 SER A CA 1
ATOM 1837 C C . SER A 1 215 ? 23.012 7.613 -49.249 1.00 71.00 215 SER A C 1
ATOM 1839 O O . SER A 1 215 ? 22.753 7.600 -48.042 1.00 71.00 215 SER A O 1
ATOM 1841 N N . ALA A 1 216 ? 23.901 8.476 -49.741 1.00 69.44 216 ALA A N 1
ATOM 1842 C CA . ALA A 1 216 ? 24.477 9.527 -48.906 1.00 69.44 216 ALA A CA 1
ATOM 1843 C C . ALA A 1 216 ? 23.421 10.508 -48.357 1.00 69.44 216 ALA A C 1
ATOM 1845 O O . ALA A 1 216 ? 23.628 11.103 -47.301 1.00 69.44 216 ALA A O 1
ATOM 1846 N N . TYR A 1 217 ? 22.291 10.660 -49.052 1.00 73.62 217 TYR A N 1
ATOM 1847 C CA . TYR A 1 217 ? 21.159 11.457 -48.590 1.00 73.62 217 TYR A CA 1
ATOM 1848 C C . TYR A 1 217 ? 20.425 10.762 -47.435 1.00 73.62 217 TYR A C 1
ATOM 1850 O O . TYR A 1 217 ? 20.215 11.374 -46.392 1.00 73.62 217 TYR A O 1
ATOM 1858 N N . ASP A 1 218 ? 20.145 9.462 -47.556 1.00 71.56 218 ASP A N 1
ATOM 1859 C CA . ASP A 1 218 ? 19.501 8.676 -46.492 1.00 71.56 218 ASP A CA 1
ATOM 1860 C C . ASP A 1 218 ? 20.354 8.632 -45.218 1.00 71.56 218 ASP A C 1
ATOM 1862 O O . ASP A 1 218 ? 19.829 8.656 -44.107 1.00 71.56 218 ASP A O 1
ATOM 1866 N N . ALA A 1 219 ? 21.679 8.596 -45.371 1.00 72.19 219 ALA A N 1
ATOM 1867 C CA . ALA A 1 219 ? 22.615 8.656 -44.256 1.00 72.19 219 ALA A CA 1
ATOM 1868 C C . ALA A 1 219 ? 22.647 10.034 -43.571 1.00 72.19 219 ALA A C 1
ATOM 1870 O O . ALA A 1 219 ? 22.734 10.102 -42.346 1.00 72.19 219 ALA A O 1
ATOM 1871 N N . LEU A 1 220 ? 22.548 11.127 -44.338 1.00 78.44 220 LEU A N 1
ATOM 1872 C CA . LEU A 1 220 ? 22.437 12.482 -43.789 1.00 78.44 220 LEU A CA 1
ATOM 1873 C C . LEU A 1 220 ? 21.140 12.636 -42.988 1.00 78.44 220 LEU A C 1
ATOM 1875 O O . LEU A 1 220 ? 21.180 13.012 -41.822 1.00 78.44 220 LEU A O 1
ATOM 1879 N N . ILE A 1 221 ? 20.010 12.252 -43.587 1.00 78.06 221 ILE A N 1
ATOM 1880 C CA . ILE A 1 221 ? 18.693 12.275 -42.941 1.00 78.06 221 ILE A CA 1
ATOM 1881 C C . ILE A 1 221 ? 18.681 11.395 -41.686 1.00 78.06 221 ILE A C 1
ATOM 1883 O O . ILE A 1 221 ? 18.103 11.780 -40.671 1.00 78.06 221 ILE A O 1
ATOM 1887 N N . MET A 1 222 ? 19.343 10.235 -41.722 1.00 78.06 222 MET A N 1
ATOM 1888 C CA . MET A 1 222 ? 19.511 9.388 -40.545 1.00 78.06 222 MET A CA 1
ATOM 1889 C C . MET A 1 222 ? 20.282 10.112 -39.437 1.00 78.06 222 MET A C 1
ATOM 1891 O O . MET A 1 222 ? 19.817 10.099 -38.305 1.00 78.06 222 MET A O 1
ATOM 1895 N N . ILE A 1 223 ? 21.429 10.731 -39.728 1.00 78.25 223 ILE A N 1
ATOM 1896 C CA . ILE A 1 223 ? 22.256 11.415 -38.718 1.00 78.25 223 ILE A CA 1
ATOM 1897 C C . ILE A 1 223 ? 21.538 12.642 -38.140 1.00 78.25 223 ILE A C 1
ATOM 1899 O O . ILE A 1 223 ? 21.595 12.853 -36.929 1.00 78.25 223 ILE A O 1
ATOM 1903 N N . ASP A 1 224 ? 20.849 13.417 -38.981 1.00 80.38 224 ASP A N 1
ATOM 1904 C CA . ASP A 1 224 ? 20.164 14.649 -38.575 1.00 80.38 224 ASP A CA 1
ATOM 1905 C C . ASP A 1 224 ? 18.906 14.368 -37.740 1.00 80.38 224 ASP A C 1
ATOM 1907 O O . ASP A 1 224 ? 18.634 15.081 -36.773 1.00 80.38 224 ASP A O 1
ATOM 1911 N N . ASN A 1 225 ? 18.170 13.297 -38.060 1.00 81.31 225 ASN A N 1
ATOM 1912 C CA . ASN A 1 225 ? 16.942 12.919 -37.350 1.00 81.31 225 ASN A CA 1
ATOM 1913 C C . ASN A 1 225 ? 17.166 11.910 -36.212 1.00 81.31 225 ASN A C 1
ATOM 1915 O O . ASN A 1 225 ? 16.216 11.546 -35.515 1.00 81.31 225 ASN A O 1
ATOM 1919 N N . MET A 1 226 ? 18.389 11.409 -36.025 1.00 79.62 226 MET A N 1
ATOM 1920 C CA . MET A 1 226 ? 18.694 10.448 -34.969 1.00 79.62 226 MET A CA 1
ATOM 1921 C C . MET A 1 226 ? 18.793 11.151 -33.613 1.00 79.62 226 MET A C 1
ATOM 1923 O O . MET A 1 226 ? 19.688 11.960 -33.357 1.00 79.62 226 MET A O 1
ATOM 1927 N N . ASP A 1 227 ? 17.889 10.781 -32.706 1.00 80.50 227 ASP A N 1
ATOM 1928 C CA . ASP A 1 227 ? 17.944 11.166 -31.296 1.00 80.50 227 ASP A CA 1
ATOM 1929 C C . ASP A 1 227 ? 19.052 10.372 -30.588 1.00 80.50 227 ASP A C 1
ATOM 1931 O O . ASP A 1 227 ? 18.816 9.316 -29.995 1.00 80.50 227 ASP A O 1
ATOM 1935 N N . PHE A 1 228 ? 20.296 10.839 -30.730 1.00 80.56 228 PHE A N 1
ATOM 1936 C CA . PHE A 1 228 ? 21.450 10.219 -30.085 1.00 80.56 228 PHE A CA 1
ATOM 1937 C C . PHE A 1 228 ? 21.276 10.232 -28.561 1.00 80.56 228 PHE A C 1
ATOM 1939 O O . PHE A 1 228 ? 21.168 11.317 -27.974 1.00 80.56 228 PHE A O 1
ATOM 1946 N N . PRO A 1 229 ? 21.362 9.066 -27.891 1.00 81.19 229 PRO A N 1
ATOM 1947 C CA . PRO A 1 229 ? 21.500 9.0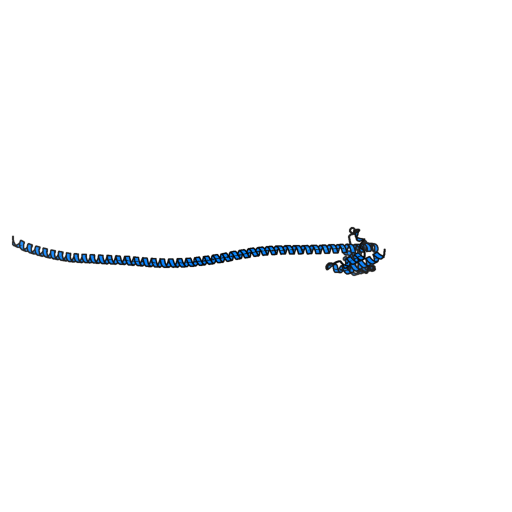19 -26.445 1.00 81.19 229 PRO A CA 1
ATOM 1948 C C . PRO A 1 229 ? 22.654 9.921 -26.000 1.00 81.19 229 PRO A C 1
ATOM 1950 O O . PRO A 1 229 ? 23.669 10.029 -26.695 1.00 81.19 229 PRO A O 1
ATOM 1953 N N . LYS A 1 230 ? 22.531 10.550 -24.825 1.00 83.50 230 LYS A N 1
ATOM 1954 C CA . LYS A 1 230 ? 23.561 11.470 -24.299 1.00 83.50 230 LYS A CA 1
ATOM 1955 C C . LYS A 1 230 ? 24.965 10.853 -24.321 1.00 83.50 230 LYS A C 1
ATOM 1957 O O . LYS A 1 230 ? 25.933 11.536 -24.637 1.00 83.50 230 LYS A O 1
ATOM 1962 N N . GLU A 1 231 ? 25.057 9.556 -24.048 1.00 83.56 231 GLU A N 1
ATOM 1963 C CA . GLU A 1 231 ? 26.297 8.773 -24.039 1.00 83.56 231 GLU A CA 1
ATOM 1964 C C . GLU A 1 231 ? 26.962 8.676 -25.425 1.00 83.56 231 GLU A C 1
ATOM 1966 O O . GLU A 1 231 ? 28.184 8.609 -25.517 1.00 83.56 231 GLU A O 1
ATOM 1971 N N . MET A 1 232 ? 26.186 8.752 -26.510 1.00 83.50 232 MET A N 1
ATOM 1972 C CA . MET A 1 232 ? 26.652 8.639 -27.899 1.00 83.50 232 MET A CA 1
ATOM 1973 C C . MET A 1 232 ? 26.870 9.990 -28.586 1.00 83.50 232 MET A C 1
ATOM 1975 O O . MET A 1 232 ? 27.268 10.032 -29.748 1.00 83.50 232 MET A O 1
ATOM 1979 N N . ALA A 1 233 ? 26.658 11.115 -27.896 1.00 84.75 233 ALA A N 1
ATOM 1980 C CA . ALA A 1 233 ? 26.791 12.447 -28.491 1.00 84.75 233 ALA A CA 1
ATOM 1981 C C . ALA A 1 233 ? 28.187 12.712 -29.096 1.00 84.75 233 ALA A C 1
ATOM 1983 O O . ALA A 1 233 ? 28.315 13.462 -30.065 1.00 84.75 233 ALA A O 1
ATOM 1984 N N . HIS A 1 234 ? 29.225 12.057 -28.565 1.00 86.50 234 HIS A N 1
ATOM 1985 C CA . HIS A 1 234 ? 30.597 12.133 -29.066 1.00 86.50 234 HIS A CA 1
ATOM 1986 C C . HIS A 1 234 ? 30.769 11.561 -30.488 1.00 86.50 234 HIS A C 1
ATOM 1988 O O . HIS A 1 234 ? 31.716 11.938 -31.176 1.00 86.50 234 HIS A O 1
ATOM 1994 N N . LEU A 1 235 ? 29.843 10.713 -30.957 1.00 87.06 235 LEU A N 1
ATOM 1995 C CA . LEU A 1 235 ? 29.875 10.095 -32.287 1.00 87.06 235 LEU A CA 1
ATOM 1996 C C . LEU A 1 235 ? 29.428 11.032 -33.415 1.00 87.06 235 LEU A C 1
ATOM 1998 O O . LEU A 1 235 ? 29.711 10.758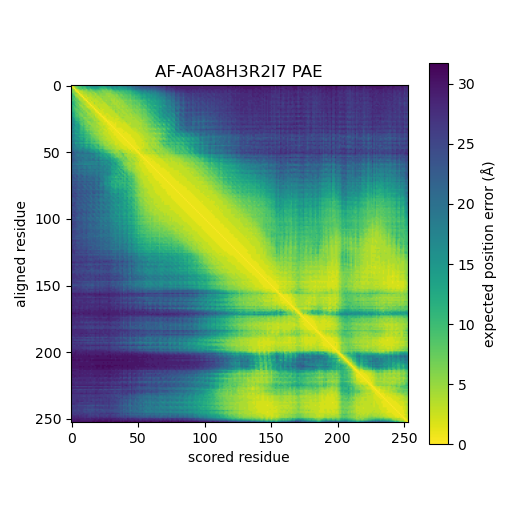 -34.579 1.00 87.06 235 LEU A O 1
ATOM 2002 N N . LYS A 1 236 ? 28.799 12.173 -33.105 1.00 85.88 236 LYS A N 1
ATOM 2003 C CA . LYS A 1 236 ? 28.331 13.121 -34.133 1.00 85.88 236 LYS A CA 1
ATOM 2004 C C . LYS A 1 236 ? 29.470 13.609 -35.033 1.00 85.88 236 LYS A C 1
ATOM 2006 O O . LYS A 1 236 ? 29.367 13.559 -36.253 1.00 85.88 236 LYS A O 1
ATOM 2011 N N . ALA A 1 237 ? 30.583 14.041 -34.438 1.00 87.19 237 ALA A N 1
ATOM 2012 C CA . ALA A 1 237 ? 31.741 14.542 -35.179 1.00 87.19 237 ALA A CA 1
ATOM 2013 C C . ALA A 1 237 ? 32.377 13.493 -36.119 1.00 87.19 237 ALA A C 1
ATOM 2015 O O . ALA A 1 237 ? 32.557 13.801 -37.304 1.00 87.19 237 ALA A O 1
ATOM 2016 N N . PRO A 1 238 ? 32.708 12.267 -35.661 1.00 89.44 238 PRO A N 1
ATOM 2017 C CA . PRO A 1 238 ? 33.252 11.250 -36.550 1.00 89.44 238 PRO A CA 1
ATOM 2018 C C . PRO A 1 238 ? 32.227 10.772 -37.592 1.00 89.44 238 PRO A C 1
ATOM 2020 O O . PRO A 1 238 ? 32.616 10.557 -38.739 1.00 89.44 238 PRO A O 1
ATOM 2023 N N . PHE A 1 239 ? 30.928 10.702 -37.270 1.00 88.00 239 PHE A N 1
ATOM 2024 C CA . PHE A 1 239 ? 29.880 10.321 -38.232 1.00 88.00 239 PHE A CA 1
ATOM 2025 C C . PHE A 1 239 ? 29.769 11.322 -39.385 1.00 88.00 239 PHE A C 1
ATOM 2027 O O . PHE A 1 239 ? 29.687 10.918 -40.543 1.00 88.00 239 PHE A O 1
ATOM 2034 N N . THR A 1 240 ? 29.879 12.624 -39.111 1.00 87.19 240 THR A N 1
ATOM 2035 C CA . THR A 1 240 ? 29.910 13.653 -40.163 1.00 87.19 240 THR A CA 1
ATOM 2036 C C . THR A 1 240 ? 31.108 13.487 -41.103 1.00 87.19 240 THR A C 1
ATOM 2038 O O . THR A 1 240 ? 31.000 13.732 -42.305 1.00 87.19 240 THR A O 1
ATOM 2041 N N . LYS A 1 241 ? 32.269 13.061 -40.590 1.00 89.12 241 LYS A N 1
ATOM 2042 C CA . LYS A 1 241 ? 33.451 12.786 -41.427 1.00 89.12 241 LYS A CA 1
ATOM 2043 C C . LYS A 1 241 ? 33.274 11.522 -42.261 1.00 89.12 241 LYS A C 1
ATOM 2045 O O . LYS A 1 241 ? 33.614 11.533 -43.443 1.00 89.12 241 LYS A O 1
ATOM 2050 N N . VAL A 1 242 ? 32.702 10.476 -41.663 1.00 88.62 242 VAL A N 1
ATOM 2051 C CA . VAL A 1 242 ? 32.304 9.252 -42.368 1.00 88.62 242 VAL A CA 1
ATOM 2052 C C . VAL A 1 242 ? 31.349 9.581 -43.518 1.00 88.62 242 VAL A C 1
ATOM 2054 O O . VAL A 1 242 ? 31.590 9.157 -44.646 1.00 88.62 242 VAL A O 1
ATOM 2057 N N . LEU A 1 243 ? 30.324 10.400 -43.266 1.00 88.06 243 LEU A N 1
ATOM 2058 C CA . LEU A 1 243 ? 29.350 10.822 -44.272 1.00 88.06 243 LEU A CA 1
ATOM 2059 C C . LEU A 1 243 ? 30.016 11.548 -45.447 1.00 88.06 243 LEU A C 1
ATOM 2061 O O . LEU A 1 243 ? 29.776 11.196 -46.600 1.00 88.06 243 LEU A O 1
ATOM 2065 N N . LYS A 1 244 ? 30.894 12.519 -45.164 1.00 87.94 244 LYS A N 1
ATOM 2066 C CA . LYS A 1 244 ? 31.638 13.253 -46.202 1.00 87.94 244 LYS A CA 1
ATOM 2067 C C . LYS A 1 244 ? 32.508 12.330 -47.052 1.00 87.94 244 LYS A C 1
ATOM 2069 O O . LYS A 1 244 ? 32.554 12.484 -48.268 1.00 87.94 244 LYS A O 1
ATOM 2074 N N . ALA A 1 245 ? 33.186 11.366 -46.433 1.00 87.44 245 ALA A N 1
ATOM 2075 C CA . ALA A 1 245 ? 33.987 10.395 -47.170 1.00 87.44 245 ALA A CA 1
ATOM 2076 C C . ALA A 1 245 ? 33.127 9.481 -48.047 1.00 87.44 245 ALA A C 1
ATOM 2078 O O . ALA A 1 245 ? 33.471 9.254 -49.203 1.00 87.44 245 ALA A O 1
ATOM 2079 N N . LEU A 1 246 ? 31.988 9.009 -47.531 1.00 85.75 246 LEU A N 1
ATOM 2080 C CA . LEU A 1 246 ? 31.035 8.220 -48.309 1.00 85.75 246 LEU A CA 1
ATOM 2081 C C . LEU A 1 246 ? 30.486 9.000 -49.509 1.00 85.75 246 LEU A C 1
ATOM 2083 O O . LEU A 1 246 ? 30.456 8.430 -50.594 1.00 85.75 246 LEU A O 1
ATOM 2087 N N . GLN A 1 247 ? 30.125 10.278 -49.335 1.00 86.00 247 GLN A N 1
ATOM 2088 C CA . GLN A 1 247 ? 29.674 11.169 -50.415 1.00 86.00 247 GLN A CA 1
ATOM 2089 C C . GLN A 1 247 ? 30.708 11.275 -51.538 1.00 86.00 247 GLN A C 1
ATOM 2091 O O . GLN A 1 247 ? 30.370 11.075 -52.700 1.00 86.00 247 GLN A O 1
ATOM 2096 N N . ILE A 1 248 ? 31.974 11.524 -51.187 1.00 85.75 248 ILE A N 1
ATOM 2097 C CA . ILE A 1 248 ? 33.073 11.591 -52.159 1.00 85.75 248 ILE A CA 1
ATOM 2098 C C . ILE A 1 248 ? 33.220 10.242 -52.880 1.00 85.75 248 ILE A C 1
ATOM 2100 O O . ILE A 1 248 ? 33.221 10.185 -54.105 1.00 85.75 248 ILE A O 1
ATOM 2104 N N . TRP A 1 249 ? 33.270 9.132 -52.140 1.00 85.69 249 TRP A N 1
ATOM 2105 C CA . TRP A 1 249 ? 33.456 7.803 -52.735 1.00 85.69 249 TRP A CA 1
ATOM 2106 C C . TRP A 1 249 ? 32.233 7.260 -53.478 1.00 85.69 249 TRP A C 1
ATOM 2108 O O . TRP A 1 249 ? 32.349 6.247 -54.160 1.00 85.69 249 TRP A O 1
ATOM 2118 N N . ASP A 1 250 ? 31.043 7.825 -53.276 1.00 81.31 250 ASP A N 1
ATOM 2119 C CA . ASP A 1 250 ? 29.864 7.535 -54.100 1.00 81.31 250 ASP A CA 1
ATOM 2120 C C . ASP A 1 250 ? 29.972 8.223 -55.468 1.00 81.31 250 ASP A C 1
ATOM 2122 O O . ASP A 1 250 ? 29.499 7.665 -56.450 1.00 81.31 250 ASP A O 1
ATOM 2126 N N . THR A 1 251 ? 30.644 9.379 -55.542 1.00 79.75 251 THR A N 1
ATOM 2127 C CA . THR A 1 251 ? 30.890 10.121 -56.794 1.00 79.75 251 THR A CA 1
ATOM 2128 C C . THR A 1 251 ? 32.154 9.694 -57.552 1.00 79.75 251 THR A C 1
ATOM 2130 O O . THR A 1 251 ? 32.324 10.074 -58.703 1.00 79.75 251 THR A O 1
ATOM 2133 N N . GLU A 1 252 ? 33.045 8.921 -56.919 1.00 76.19 252 GLU A N 1
ATOM 2134 C CA . GLU A 1 252 ? 34.287 8.389 -57.517 1.00 76.19 252 GLU A CA 1
ATOM 2135 C C . GLU A 1 252 ? 34.086 7.083 -58.324 1.00 76.19 252 GLU A C 1
ATOM 2137 O O . GLU A 1 252 ? 35.072 6.528 -58.812 1.00 76.19 252 GLU A O 1
ATOM 2142 N N . ASN A 1 253 ? 32.850 6.578 -58.438 1.00 54.38 253 ASN A N 1
ATOM 2143 C CA . ASN A 1 253 ? 32.499 5.392 -59.237 1.00 54.38 253 ASN A CA 1
ATOM 2144 C C . ASN A 1 253 ? 31.989 5.772 -60.628 1.00 54.38 253 ASN A C 1
ATOM 2146 O O . ASN A 1 253 ? 31.056 6.603 -60.690 1.00 54.38 253 ASN A O 1
#

Mean predicted aligned error: 14.24 Å